Protein AF-A0A1Q3SFD3-F1 (afdb_monomer_lite)

Sequence (288 aa):
MPPQKKVTPARDQILRLLEEYKCLTTTQIWQQTMPYKRKSQAWEDLDALRSMKLVKGTLFEPEKGTTSEFCWRLTTRGALAMGKGVGSVTPKKEGRNQVLFHTVQMAFRHEVTKAGWLLAEPQTFGNHRTKPAATNQYHILVQALSSKEYLTIQSERRQGYKVDFRVSQYELGMHLVAVPAQANDYVAYTQGRELAVVFILCPPHAGTKFWQGRVEQYQELAGQIKVCGVFRTDALALARKQQLNAAGLVVTTVDRIGLLLRTTFENARKERLAALKKETPPGRINRY

Radius of gyration: 23.93 Å; chains: 1; bounding box: 61×52×83 Å

Foldseek 3Di:
DPDLLDCDPQLVLLLVVQLVLQKEWLVRSQVPRPPRPDSVVSVVSLVSCVVVVQKDWDWDDDPDDDDIITIMGGDLVNCVVVVHDSVSNDNDDDDPLSNVVVVLVVLLVVLLVVLVWDKDAFDDQDPPRDDDQADPQLVLLLQLQLLVLVVVLVLCVVVVHDCVVVVVCSVVSHDPFDQQSNDGAMWIAHPSSNAIEGEDEQGPPDDPVNVVVVLVNCLSVLVPHAYEYEYQDPVVQVVCQVVQVVSNHHYDYSVCSNVVSNVSVVVVVVVVVVSVVVVDDPDPPPDD

Secondary structure (DSSP, 8-state):
--------HHHHHHHHHHHHHSEEEHHHHHHHSTT-SSHHHHHHHHHHHHHTTSEEEEEE--SSSS--EEEEEE-HHHHHHTT--GGG-------HHHHHHHHHHHHHHHHHHHTT-EEE-PPP--TTSPPPSS-HHHHHHHHHHHHHHHHHHHHHHHTT---HHHHHHHHTT--SSPPPTT--SEEEE-TTSS-EEEEEE--TT--HHHHHHHHHHHHHHHTTSEEEEEESSHHHHHHHHHHHHHTTPEEEEGGGHHHHHHHHHHHHHHHHHHHHHTT-PPP-----

Structure (mmCIF, N/CA/C/O backbone):
data_AF-A0A1Q3SFD3-F1
#
_entry.id   AF-A0A1Q3SFD3-F1
#
loop_
_atom_site.group_PDB
_atom_site.id
_atom_site.type_symbol
_atom_site.label_atom_id
_atom_site.label_alt_id
_atom_site.label_comp_id
_atom_site.label_asym_id
_atom_site.label_entity_id
_atom_site.label_seq_id
_atom_site.pdbx_PDB_ins_code
_atom_site.Cartn_x
_atom_site.Cartn_y
_atom_site.Cartn_z
_atom_site.occupancy
_atom_site.B_iso_or_equiv
_atom_site.auth_seq_id
_atom_site.auth_comp_id
_atom_site.auth_asym_id
_atom_site.auth_atom_id
_atom_site.pdbx_PDB_model_num
ATOM 1 N N . MET A 1 1 ? 11.892 -16.526 -43.640 1.00 30.94 1 MET A N 1
ATOM 2 C CA . MET A 1 1 ? 11.300 -15.355 -42.949 1.00 30.94 1 MET A CA 1
ATOM 3 C C . MET A 1 1 ? 11.415 -15.584 -41.449 1.00 30.94 1 MET A C 1
ATOM 5 O O . MET A 1 1 ? 11.028 -16.665 -41.018 1.00 30.94 1 MET A O 1
ATOM 9 N N . PRO A 1 2 ? 11.976 -14.657 -40.654 1.00 32.69 2 PRO A N 1
ATOM 10 C CA . PRO A 1 2 ? 12.018 -14.836 -39.207 1.00 32.69 2 PRO A CA 1
ATOM 11 C C . PRO A 1 2 ? 10.583 -14.855 -38.648 1.00 32.69 2 PRO A C 1
ATOM 13 O O . PRO A 1 2 ? 9.735 -14.103 -39.140 1.00 32.69 2 PRO A O 1
ATOM 16 N N . PRO A 1 3 ? 10.282 -15.707 -37.653 1.00 40.25 3 PRO A N 1
ATOM 17 C CA . PRO A 1 3 ? 8.939 -15.827 -37.104 1.00 40.25 3 PRO A CA 1
ATOM 18 C C . PRO A 1 3 ? 8.491 -14.479 -36.531 1.00 40.25 3 PRO A C 1
ATOM 20 O O . PRO A 1 3 ? 9.201 -13.860 -35.735 1.00 40.25 3 PRO A O 1
ATOM 23 N N . GLN A 1 4 ? 7.311 -14.011 -36.945 1.00 49.19 4 GLN A N 1
ATOM 24 C CA . GLN A 1 4 ? 6.694 -12.812 -36.382 1.00 49.19 4 GLN A CA 1
ATOM 25 C C . GLN A 1 4 ? 6.559 -12.996 -34.864 1.00 49.19 4 GLN A C 1
ATOM 27 O O . GLN A 1 4 ? 5.822 -13.864 -34.391 1.00 49.19 4 GLN A O 1
ATOM 32 N N . LYS A 1 5 ? 7.298 -12.197 -34.087 1.00 61.78 5 LYS A N 1
ATOM 33 C CA . LYS A 1 5 ? 7.242 -12.216 -32.621 1.00 61.78 5 LYS A CA 1
ATOM 34 C C . LYS A 1 5 ? 5.825 -11.798 -32.197 1.00 61.78 5 LYS A C 1
ATOM 36 O O . LYS A 1 5 ? 5.462 -10.639 -32.338 1.00 61.78 5 LYS A O 1
ATOM 41 N N . LYS A 1 6 ? 5.005 -12.741 -31.722 1.00 76.94 6 LYS A N 1
ATOM 42 C CA . LYS A 1 6 ? 3.672 -12.461 -31.150 1.00 76.94 6 LYS A CA 1
ATOM 43 C C . LYS A 1 6 ? 3.796 -11.983 -29.696 1.00 76.94 6 LYS A C 1
ATOM 45 O O . LYS A 1 6 ? 4.780 -12.296 -29.019 1.00 76.94 6 LYS A O 1
ATOM 50 N N . VAL A 1 7 ? 2.805 -11.240 -29.201 1.00 79.94 7 VAL A N 1
ATOM 51 C CA . VAL A 1 7 ? 2.706 -10.892 -27.773 1.00 79.94 7 VAL A CA 1
ATOM 52 C C . VAL A 1 7 ? 2.266 -12.143 -27.011 1.00 79.94 7 VAL A C 1
ATOM 54 O O . VAL A 1 7 ? 1.171 -12.652 -27.222 1.00 79.94 7 VAL A O 1
ATOM 57 N N . THR A 1 8 ? 3.157 -12.682 -26.182 1.00 87.31 8 THR A N 1
ATOM 58 C CA . THR A 1 8 ? 2.884 -13.818 -25.289 1.00 87.31 8 THR A CA 1
ATOM 59 C C . THR A 1 8 ? 2.267 -13.317 -23.976 1.00 87.31 8 THR A C 1
ATOM 61 O O . THR A 1 8 ? 2.393 -12.128 -23.678 1.00 87.31 8 THR A O 1
ATOM 64 N N . PRO A 1 9 ? 1.669 -14.188 -23.139 1.00 87.88 9 PRO A N 1
ATOM 65 C CA . PRO A 1 9 ? 1.169 -13.785 -21.821 1.00 87.88 9 PRO A CA 1
ATOM 66 C C . PRO A 1 9 ? 2.232 -13.115 -20.936 1.00 87.88 9 PRO A C 1
ATOM 68 O O . PRO A 1 9 ? 1.949 -12.117 -20.284 1.00 87.88 9 PRO A O 1
ATOM 71 N N . ALA A 1 10 ? 3.479 -13.602 -20.972 1.00 87.94 10 ALA A N 1
ATOM 72 C CA . ALA A 1 10 ? 4.587 -12.992 -20.235 1.00 87.94 10 ALA A CA 1
ATOM 73 C C . ALA A 1 10 ? 4.924 -11.583 -20.760 1.00 87.94 10 ALA A C 1
ATOM 75 O O . ALA A 1 10 ? 5.103 -10.648 -19.984 1.00 87.94 10 ALA A O 1
ATOM 76 N N . ARG A 1 11 ? 4.924 -11.390 -22.087 1.00 91.12 11 ARG A N 1
ATOM 77 C CA . ARG A 1 11 ? 5.113 -10.067 -22.705 1.00 91.12 11 ARG A CA 1
ATOM 78 C C . ARG A 1 11 ? 3.972 -9.114 -22.372 1.00 91.12 11 ARG A C 1
ATOM 80 O O . ARG A 1 11 ? 4.237 -7.951 -22.096 1.00 91.12 11 ARG A O 1
ATOM 87 N N . ASP A 1 12 ? 2.732 -9.597 -22.368 1.00 90.50 12 ASP A N 1
ATOM 88 C CA . ASP A 1 12 ? 1.573 -8.808 -21.941 1.00 90.50 12 ASP A CA 1
ATOM 89 C C . ASP A 1 12 ? 1.701 -8.384 -20.470 1.00 90.50 12 ASP A C 1
ATOM 91 O O . ASP A 1 12 ? 1.499 -7.215 -20.144 1.00 90.50 12 ASP A O 1
ATOM 95 N N . GLN A 1 13 ? 2.147 -9.286 -19.589 1.00 91.50 13 GLN A N 1
ATOM 96 C CA . GLN A 1 13 ? 2.421 -8.960 -18.189 1.00 91.50 13 GLN A CA 1
ATOM 97 C C . GLN A 1 13 ? 3.491 -7.866 -18.048 1.00 91.50 13 GLN A C 1
ATOM 99 O O . GLN A 1 13 ? 3.291 -6.923 -17.283 1.00 91.50 13 GLN A O 1
ATOM 104 N N . ILE A 1 14 ? 4.586 -7.934 -18.815 1.00 92.88 14 ILE A N 1
ATOM 105 C CA . ILE A 1 14 ? 5.604 -6.870 -18.841 1.00 92.88 14 ILE A CA 1
ATOM 106 C C . ILE A 1 14 ? 4.986 -5.533 -19.263 1.00 92.88 14 ILE A C 1
ATOM 108 O O . ILE A 1 14 ? 5.247 -4.506 -18.635 1.00 92.88 14 ILE A O 1
ATOM 112 N N . LEU A 1 15 ? 4.166 -5.527 -20.318 1.00 91.69 15 LEU A N 1
ATOM 113 C CA . LEU A 1 15 ? 3.516 -4.309 -20.800 1.00 91.69 15 LEU A CA 1
ATOM 114 C C . LEU A 1 15 ? 2.577 -3.713 -19.736 1.00 91.69 15 LEU A C 1
ATOM 116 O O . LEU A 1 15 ? 2.614 -2.503 -19.522 1.00 91.69 15 LEU A O 1
ATOM 120 N N . ARG A 1 16 ? 1.816 -4.543 -19.009 1.00 90.12 16 ARG A N 1
ATOM 121 C CA . ARG A 1 16 ? 0.981 -4.112 -17.869 1.00 90.12 16 ARG A CA 1
ATOM 122 C C . ARG A 1 16 ? 1.804 -3.526 -16.725 1.00 90.12 16 ARG A C 1
ATOM 124 O O . ARG A 1 16 ? 1.475 -2.446 -16.247 1.00 90.12 16 ARG A O 1
ATOM 131 N N . LEU A 1 17 ? 2.904 -4.176 -16.341 1.00 91.19 17 LEU A N 1
ATOM 132 C CA . LEU A 1 17 ? 3.809 -3.656 -15.309 1.00 91.19 17 LEU A CA 1
ATOM 133 C C . LEU A 1 17 ? 4.378 -2.283 -15.697 1.00 91.19 17 LEU A C 1
ATOM 135 O O . LEU A 1 17 ? 4.447 -1.378 -14.870 1.00 91.19 17 LEU A O 1
ATOM 139 N N . LEU A 1 18 ? 4.761 -2.103 -16.962 1.00 90.44 18 LEU A N 1
ATOM 140 C CA . LEU A 1 18 ? 5.265 -0.823 -17.461 1.00 90.44 18 LEU A CA 1
ATOM 141 C C . LEU A 1 18 ? 4.168 0.235 -17.637 1.00 90.44 18 LEU A C 1
ATOM 143 O O . LEU A 1 18 ? 4.462 1.427 -17.571 1.00 90.44 18 LEU A O 1
ATOM 147 N N . GLU A 1 19 ? 2.915 -0.160 -17.859 1.00 86.81 19 GLU A N 1
ATOM 148 C CA . GLU A 1 19 ? 1.778 0.767 -17.861 1.00 86.81 19 GLU A CA 1
ATOM 149 C C . GLU A 1 19 ? 1.512 1.318 -16.466 1.00 86.81 19 GLU A C 1
ATOM 151 O O . GLU A 1 19 ? 1.298 2.524 -16.311 1.00 86.81 19 GLU A O 1
ATOM 156 N N . GLU A 1 20 ? 1.589 0.445 -15.472 1.00 86.50 20 GLU A N 1
ATOM 157 C CA . GLU A 1 20 ? 1.350 0.764 -14.078 1.00 86.50 20 GLU A CA 1
ATOM 158 C C . GLU A 1 20 ? 2.474 1.621 -13.487 1.00 86.50 20 GLU A C 1
ATOM 160 O O . GLU A 1 20 ? 2.229 2.714 -12.975 1.00 86.50 20 GLU A O 1
ATOM 165 N N . TYR A 1 21 ? 3.717 1.154 -13.613 1.00 87.12 21 TYR A N 1
ATOM 166 C CA . TYR A 1 21 ? 4.876 1.762 -12.964 1.00 87.12 21 TYR A CA 1
ATOM 167 C C . TYR A 1 21 ? 5.650 2.739 -13.847 1.00 87.12 21 TYR A C 1
ATOM 169 O O . TYR A 1 21 ? 6.581 3.362 -13.365 1.00 87.12 21 TYR A O 1
ATOM 177 N N . LYS A 1 22 ? 5.274 2.902 -15.122 1.00 85.75 22 LYS A N 1
ATOM 178 C CA . LYS A 1 22 ? 5.868 3.831 -16.109 1.00 85.75 22 LYS A CA 1
ATOM 179 C C . LYS A 1 22 ? 7.330 3.546 -16.492 1.00 85.75 22 LYS A C 1
ATOM 181 O O . LYS A 1 22 ? 7.625 3.509 -17.693 1.00 85.75 22 LYS A O 1
ATOM 186 N N . CYS A 1 23 ? 8.235 3.333 -15.534 1.00 87.81 23 CYS A N 1
ATOM 187 C CA . CYS A 1 23 ? 9.606 2.869 -15.752 1.00 87.81 23 CYS A CA 1
ATOM 188 C C . CYS A 1 23 ? 9.986 1.771 -14.757 1.00 87.81 23 CYS A C 1
ATOM 190 O O . CYS A 1 23 ? 9.883 1.951 -13.548 1.00 87.81 23 CYS A O 1
ATOM 192 N N . LEU A 1 24 ? 10.502 0.650 -15.262 1.00 90.56 24 LEU A N 1
ATOM 193 C CA . LEU A 1 24 ? 11.027 -0.428 -14.422 1.00 90.56 24 LEU A CA 1
ATOM 194 C C . LEU A 1 24 ? 12.355 -0.948 -14.949 1.00 90.56 24 LEU A C 1
ATOM 196 O O . LEU A 1 24 ? 12.577 -1.017 -16.160 1.00 90.56 24 LEU A O 1
ATOM 200 N N . THR A 1 25 ? 13.234 -1.357 -14.043 1.00 91.00 25 THR A N 1
ATOM 201 C CA . THR A 1 25 ? 14.479 -2.022 -14.415 1.00 91.00 25 THR A CA 1
ATOM 202 C C . THR A 1 25 ? 14.246 -3.480 -14.807 1.00 91.00 25 THR A C 1
ATOM 204 O O . THR A 1 25 ? 13.247 -4.094 -14.422 1.00 91.00 25 THR A O 1
ATOM 207 N N . THR A 1 26 ? 15.180 -4.074 -15.557 1.00 91.44 26 THR A N 1
ATOM 208 C CA . THR A 1 26 ? 15.109 -5.505 -15.910 1.00 91.44 26 THR A CA 1
ATOM 209 C C . THR A 1 26 ? 14.943 -6.397 -14.670 1.00 91.44 26 THR A C 1
ATOM 211 O O . THR A 1 26 ? 14.185 -7.362 -14.709 1.00 91.44 26 THR A O 1
ATOM 214 N N . THR A 1 27 ? 15.621 -6.079 -13.562 1.00 89.62 27 THR A N 1
ATOM 215 C CA . THR A 1 27 ? 15.529 -6.816 -12.291 1.00 89.62 27 THR A CA 1
ATOM 216 C C . THR A 1 27 ? 14.135 -6.720 -11.689 1.00 89.62 27 THR A C 1
ATOM 218 O O . THR A 1 27 ? 13.583 -7.749 -11.309 1.00 89.62 27 THR A O 1
ATOM 221 N N . GLN A 1 28 ? 13.549 -5.521 -11.640 1.00 91.00 28 GLN A N 1
ATOM 222 C CA . GLN A 1 28 ? 12.191 -5.332 -11.121 1.00 91.00 28 GLN A CA 1
ATOM 223 C C . GLN A 1 28 ? 11.175 -6.131 -11.946 1.00 91.00 28 GLN A C 1
ATOM 225 O O . GLN A 1 28 ? 10.348 -6.846 -11.390 1.00 91.00 28 GLN A O 1
ATOM 230 N N . ILE A 1 29 ? 11.285 -6.081 -13.276 1.00 92.31 29 ILE A N 1
ATOM 231 C CA . ILE A 1 29 ? 10.406 -6.835 -14.179 1.00 92.31 29 ILE A CA 1
ATOM 232 C C . ILE A 1 29 ? 10.561 -8.341 -13.963 1.00 92.31 29 ILE A C 1
ATOM 234 O O . ILE A 1 29 ? 9.564 -9.050 -13.834 1.00 92.31 29 ILE A O 1
ATOM 238 N N . TRP A 1 30 ? 11.799 -8.830 -13.882 1.00 91.38 30 TRP A N 1
ATOM 239 C CA . TRP A 1 30 ? 12.078 -10.241 -13.629 1.00 91.38 30 TRP A CA 1
ATOM 240 C C . TRP A 1 30 ? 11.469 -10.724 -12.306 1.00 91.38 30 TRP A C 1
ATOM 242 O O . TRP A 1 30 ? 10.836 -11.774 -12.286 1.00 91.38 30 TRP A O 1
ATOM 252 N N . GLN A 1 31 ? 11.599 -9.947 -11.228 1.00 88.19 31 GLN A N 1
ATOM 253 C CA . GLN A 1 31 ? 11.066 -10.303 -9.908 1.00 88.19 31 GLN A CA 1
ATOM 254 C C . GLN A 1 31 ? 9.531 -10.343 -9.851 1.00 88.19 31 GLN A C 1
ATOM 256 O O . GLN A 1 31 ? 8.982 -11.024 -8.990 1.00 88.19 31 GLN A O 1
ATOM 261 N N . GLN A 1 32 ? 8.842 -9.616 -10.735 1.00 86.88 32 GLN A N 1
ATOM 262 C CA . GLN A 1 32 ? 7.375 -9.542 -10.754 1.00 86.88 32 GLN A CA 1
ATOM 263 C C . GLN A 1 32 ? 6.718 -10.440 -11.808 1.00 86.88 32 GLN A C 1
ATOM 265 O O . GLN A 1 32 ? 5.528 -10.738 -11.709 1.00 86.88 32 GLN A O 1
ATOM 270 N N . THR A 1 33 ? 7.464 -10.866 -12.827 1.00 82.88 33 THR A N 1
ATOM 271 C CA . THR A 1 33 ? 6.911 -11.649 -13.937 1.00 82.88 33 THR A CA 1
ATOM 272 C C . THR A 1 33 ? 7.086 -13.138 -13.659 1.00 82.88 33 THR A C 1
ATOM 274 O O . THR A 1 33 ? 8.176 -13.699 -13.776 1.00 82.88 33 THR A O 1
ATOM 277 N N . MET A 1 34 ? 5.992 -13.801 -13.295 1.00 73.25 34 MET A N 1
ATOM 278 C CA . MET A 1 34 ? 5.958 -15.254 -13.138 1.00 73.25 34 MET A CA 1
ATOM 279 C C . MET A 1 34 ? 5.712 -15.911 -14.509 1.00 73.25 34 MET A C 1
ATOM 281 O O . MET A 1 34 ? 4.900 -15.398 -15.274 1.00 73.25 34 MET A O 1
ATOM 285 N N . PRO A 1 35 ? 6.350 -17.048 -14.849 1.00 67.69 35 PRO A N 1
ATOM 286 C CA . PRO A 1 35 ? 7.253 -17.860 -14.039 1.00 67.69 35 PRO A CA 1
ATOM 287 C C . PRO A 1 35 ? 8.723 -17.724 -14.487 1.00 67.69 35 PRO A C 1
ATOM 289 O O . PRO A 1 35 ? 9.379 -18.737 -14.755 1.00 67.69 35 PRO A O 1
ATOM 292 N N . TYR A 1 36 ? 9.267 -16.510 -14.627 1.00 85.31 36 TYR A N 1
ATOM 293 C CA . TYR A 1 36 ? 10.669 -16.389 -15.035 1.00 85.31 36 TYR A CA 1
ATOM 294 C C . TYR A 1 36 ? 11.610 -16.974 -13.979 1.00 85.31 36 TYR A C 1
ATOM 296 O O . TYR A 1 36 ? 11.774 -16.444 -12.882 1.00 85.31 36 TYR A O 1
ATOM 304 N N . LYS A 1 37 ? 12.308 -18.050 -14.349 1.00 84.06 37 LYS A N 1
ATOM 305 C CA . LYS A 1 37 ? 13.325 -18.686 -13.503 1.00 84.06 37 LYS A CA 1
ATOM 306 C C . LYS A 1 37 ? 14.648 -17.926 -13.541 1.00 84.06 37 LYS A C 1
ATOM 308 O O . LYS A 1 37 ? 15.431 -18.013 -12.602 1.00 84.06 37 LYS A O 1
ATOM 313 N N . ARG A 1 38 ? 14.925 -17.212 -14.637 1.00 89.25 38 ARG A N 1
ATOM 314 C CA . ARG A 1 38 ? 16.194 -16.503 -14.862 1.00 89.25 38 ARG A CA 1
ATOM 315 C C . ARG A 1 38 ? 15.945 -15.102 -15.407 1.00 89.25 38 ARG A C 1
ATOM 317 O O . ARG A 1 38 ? 15.100 -14.916 -16.278 1.00 89.25 38 ARG A O 1
ATOM 324 N N . LYS A 1 39 ? 16.773 -14.144 -14.983 1.00 89.06 39 LYS A N 1
ATOM 325 C CA . LYS A 1 39 ? 16.751 -12.758 -15.482 1.00 89.06 39 LYS A CA 1
ATOM 326 C C . LYS A 1 39 ? 16.943 -12.659 -17.004 1.00 89.06 39 LYS A C 1
ATOM 328 O O . LYS A 1 39 ? 16.405 -11.744 -17.621 1.00 89.06 39 LYS A O 1
ATOM 333 N N . SER A 1 40 ? 17.662 -13.605 -17.617 1.00 90.12 40 SER A N 1
ATOM 334 C CA . SER A 1 40 ? 17.848 -13.658 -19.075 1.00 90.12 40 SER A CA 1
ATOM 335 C C . SER A 1 40 ? 16.526 -13.800 -19.835 1.00 90.12 40 SER A C 1
ATOM 337 O O . SER A 1 40 ? 16.363 -13.160 -20.863 1.00 90.12 40 SER A O 1
ATOM 339 N N . GLN A 1 41 ? 15.549 -14.539 -19.294 1.00 92.31 41 GLN A N 1
ATOM 340 C CA . GLN A 1 41 ? 14.233 -14.713 -19.924 1.00 92.31 41 GLN A CA 1
ATOM 341 C C . GLN A 1 41 ? 13.468 -13.386 -19.990 1.00 92.31 41 GLN A C 1
ATOM 343 O O . GLN A 1 41 ? 12.910 -13.034 -21.025 1.00 92.31 41 GLN A O 1
ATOM 348 N N . ALA A 1 42 ? 13.513 -12.603 -18.905 1.00 92.06 42 ALA A N 1
ATOM 349 C CA . ALA A 1 42 ? 12.948 -11.257 -18.896 1.00 92.06 42 ALA A CA 1
ATOM 350 C C . ALA A 1 42 ? 13.640 -10.358 -19.930 1.00 92.06 42 ALA A C 1
ATOM 352 O O . ALA A 1 42 ? 12.978 -9.596 -20.630 1.00 92.06 42 ALA A O 1
ATOM 353 N N . TRP A 1 43 ? 14.968 -10.458 -20.056 1.00 92.00 43 TRP A N 1
ATOM 354 C CA . TRP A 1 43 ? 15.724 -9.698 -21.052 1.00 92.00 43 TRP A CA 1
ATOM 355 C C . TRP A 1 43 ? 15.353 -10.085 -22.491 1.00 92.00 43 TRP A C 1
ATOM 357 O O . TRP A 1 43 ? 15.148 -9.196 -23.311 1.00 92.00 43 TRP A O 1
ATOM 367 N N . GLU A 1 44 ? 15.210 -11.377 -22.791 1.00 92.81 44 GLU A N 1
ATOM 368 C CA . GLU A 1 44 ? 14.794 -11.881 -24.108 1.00 92.81 44 GLU A CA 1
ATOM 369 C C . GLU A 1 44 ? 13.405 -11.361 -24.504 1.00 92.81 44 GLU A C 1
ATOM 371 O O . GLU A 1 44 ? 13.203 -10.898 -25.632 1.00 92.81 44 GLU A O 1
ATOM 376 N N . ASP A 1 45 ? 12.449 -11.372 -23.572 1.00 93.88 45 ASP A N 1
ATOM 377 C CA . ASP A 1 45 ? 11.111 -10.839 -23.825 1.00 93.88 45 ASP A CA 1
ATOM 378 C C . ASP A 1 45 ? 11.097 -9.309 -23.936 1.00 93.88 45 ASP A C 1
ATOM 380 O O . ASP A 1 45 ? 10.379 -8.764 -24.779 1.00 93.88 45 ASP A O 1
ATOM 384 N N . LEU A 1 46 ? 11.935 -8.601 -23.176 1.00 93.94 46 LEU A N 1
ATOM 385 C CA . LEU A 1 46 ? 12.121 -7.154 -23.319 1.00 93.94 46 LEU A CA 1
ATOM 386 C C . LEU A 1 46 ? 12.774 -6.781 -24.652 1.00 93.94 46 LEU A C 1
ATOM 388 O O . LEU A 1 46 ? 12.353 -5.813 -25.289 1.00 93.94 46 LEU A O 1
ATOM 392 N N . ASP A 1 47 ? 13.750 -7.558 -25.118 1.00 93.94 47 ASP A N 1
ATOM 393 C CA . ASP A 1 47 ? 14.354 -7.375 -26.435 1.00 93.94 47 ASP A CA 1
ATOM 394 C C . ASP A 1 47 ? 13.350 -7.668 -27.561 1.00 93.94 47 ASP A C 1
ATOM 396 O O . ASP A 1 47 ? 13.235 -6.905 -28.526 1.00 93.94 47 ASP A O 1
ATOM 400 N N . ALA A 1 48 ? 12.528 -8.710 -27.408 1.00 93.44 48 ALA A N 1
ATOM 401 C CA . ALA A 1 48 ? 11.413 -8.977 -28.307 1.00 93.44 48 ALA A CA 1
ATOM 402 C C . ALA A 1 48 ? 10.431 -7.795 -28.363 1.00 93.44 48 ALA A C 1
ATOM 404 O O . ALA A 1 48 ? 10.148 -7.290 -29.454 1.00 93.44 48 ALA A O 1
ATOM 405 N N . LEU A 1 49 ? 9.967 -7.299 -27.214 1.00 94.06 49 LEU A N 1
ATOM 406 C CA . LEU A 1 49 ? 9.089 -6.126 -27.116 1.00 94.06 49 LEU A CA 1
ATOM 407 C C . LEU A 1 49 ? 9.726 -4.861 -27.713 1.00 94.06 49 LEU A C 1
ATOM 409 O O . LEU A 1 49 ? 9.042 -4.073 -28.374 1.00 94.06 49 LEU A O 1
ATOM 413 N N . ARG A 1 50 ? 11.037 -4.678 -27.530 1.00 94.75 50 ARG A N 1
ATOM 414 C CA . ARG A 1 50 ? 11.811 -3.578 -28.119 1.00 94.75 50 ARG A CA 1
ATOM 415 C C . ARG A 1 50 ? 11.861 -3.685 -29.639 1.00 94.75 50 ARG A C 1
ATOM 417 O O . ARG A 1 50 ? 11.610 -2.693 -30.319 1.00 94.75 50 ARG A O 1
ATOM 424 N N . SER A 1 51 ? 12.111 -4.879 -30.179 1.00 94.12 51 SER A N 1
ATOM 425 C CA . SER A 1 51 ? 12.114 -5.120 -31.630 1.00 94.12 51 SER A CA 1
ATOM 426 C C . SER A 1 51 ? 10.739 -4.877 -32.270 1.00 94.12 51 SER A C 1
ATOM 428 O O . SER A 1 51 ? 10.655 -4.383 -33.391 1.00 94.12 51 SER A O 1
ATOM 430 N N . MET A 1 52 ? 9.655 -5.106 -31.519 1.00 92.50 52 MET A N 1
ATOM 431 C CA . MET A 1 52 ? 8.283 -4.755 -31.914 1.00 92.50 52 MET A CA 1
ATOM 432 C C . MET A 1 52 ? 7.952 -3.261 -31.742 1.00 92.50 52 MET A C 1
ATOM 434 O O . MET A 1 52 ? 6.835 -2.835 -32.041 1.00 92.50 52 MET A O 1
ATOM 438 N N . LYS A 1 53 ? 8.910 -2.452 -31.270 1.00 92.94 53 LYS A N 1
ATOM 439 C CA . LYS A 1 53 ? 8.748 -1.028 -30.946 1.00 92.94 53 LYS A CA 1
ATOM 440 C C . LYS A 1 53 ? 7.644 -0.771 -29.915 1.00 92.94 53 LYS A C 1
ATOM 442 O O . LYS A 1 53 ? 7.008 0.275 -29.971 1.00 92.94 53 LYS A O 1
ATOM 447 N N . LEU A 1 54 ? 7.394 -1.711 -29.000 1.00 92.25 54 LEU A N 1
ATOM 448 C CA . LEU A 1 54 ? 6.395 -1.553 -27.934 1.00 92.25 54 LEU A CA 1
ATOM 449 C C . LEU A 1 54 ? 7.015 -0.943 -26.674 1.00 92.25 54 LEU A C 1
ATOM 451 O O . LEU A 1 54 ? 6.371 -0.130 -26.011 1.00 92.25 54 LEU A O 1
ATOM 455 N N . VAL A 1 55 ? 8.289 -1.238 -26.404 1.00 93.25 55 VAL A N 1
ATOM 456 C CA . VAL A 1 55 ? 9.046 -0.682 -25.272 1.00 93.25 55 VAL A CA 1
ATOM 457 C C . VAL A 1 55 ? 10.345 -0.018 -25.724 1.00 93.25 55 VAL A C 1
ATOM 459 O O . VAL A 1 55 ? 10.887 -0.328 -26.787 1.00 93.25 55 VAL A O 1
ATOM 462 N N . LYS A 1 56 ? 10.870 0.881 -24.892 1.00 91.94 56 LYS A N 1
ATOM 463 C CA . LYS A 1 56 ? 12.194 1.496 -25.04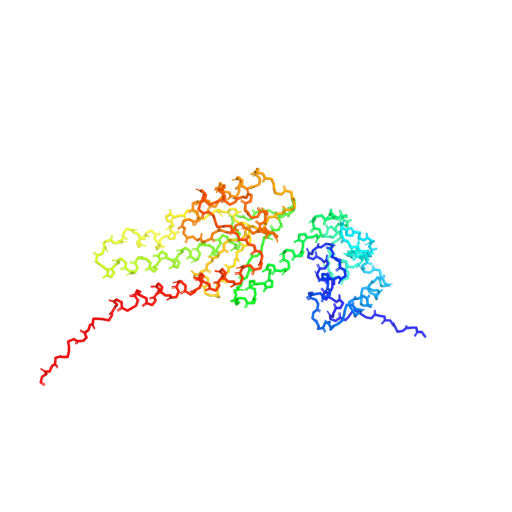6 1.00 91.94 56 LYS A CA 1
ATOM 464 C C . LYS A 1 56 ? 12.998 1.305 -23.763 1.00 91.94 56 LYS A C 1
ATOM 466 O O . LYS A 1 56 ? 12.517 1.644 -22.686 1.00 91.94 56 LYS A O 1
ATOM 471 N N . GLY A 1 57 ? 14.219 0.792 -23.892 1.00 89.25 57 GLY A N 1
ATOM 472 C CA . GLY A 1 57 ? 15.188 0.704 -22.800 1.00 89.25 57 GLY A CA 1
ATOM 473 C C . GLY A 1 57 ? 16.140 1.899 -22.815 1.00 89.25 57 GLY A C 1
ATOM 474 O O . GLY A 1 57 ? 16.588 2.324 -23.879 1.00 89.25 57 GLY A O 1
ATOM 475 N N . THR A 1 58 ? 16.462 2.434 -21.643 1.00 87.38 58 THR A N 1
ATOM 476 C CA . THR A 1 58 ? 17.544 3.411 -21.450 1.00 87.38 58 THR A CA 1
ATOM 477 C C . THR A 1 58 ? 18.459 2.958 -20.329 1.00 87.38 58 THR A C 1
ATOM 479 O O . THR A 1 58 ? 17.966 2.399 -19.352 1.00 87.38 58 THR A O 1
ATOM 482 N N . LEU A 1 59 ? 19.762 3.210 -20.465 1.00 84.19 59 LEU A N 1
ATOM 483 C CA . LEU A 1 59 ? 20.732 2.864 -19.433 1.00 84.19 59 LEU A CA 1
ATOM 484 C C . LEU A 1 59 ? 20.371 3.555 -18.106 1.00 84.19 59 LEU A C 1
ATOM 486 O O . LEU A 1 59 ? 19.982 4.726 -18.078 1.00 84.19 59 LEU A O 1
ATOM 490 N N . PHE A 1 60 ? 20.467 2.791 -17.030 1.00 80.44 60 PHE A N 1
ATOM 491 C CA . PHE A 1 60 ? 20.197 3.156 -15.652 1.00 80.44 60 PHE A CA 1
ATOM 492 C C . PHE A 1 60 ? 21.431 2.782 -14.831 1.00 80.44 60 PHE A C 1
ATOM 494 O O . PHE A 1 60 ? 21.725 1.605 -14.618 1.00 80.44 60 PHE A O 1
ATOM 501 N N . GLU A 1 61 ? 22.179 3.794 -14.407 1.00 70.06 61 GLU A N 1
ATOM 502 C CA . GLU A 1 61 ? 23.395 3.617 -13.617 1.00 70.06 61 GLU A CA 1
ATOM 503 C C . GLU A 1 61 ? 23.050 3.611 -12.115 1.00 70.06 61 GLU A C 1
ATOM 505 O O . GLU A 1 61 ? 22.462 4.581 -11.615 1.00 70.06 61 GLU A O 1
ATOM 510 N N . PRO A 1 62 ? 23.362 2.534 -11.364 1.00 59.75 62 PRO A N 1
ATOM 511 C CA . PRO A 1 62 ? 23.167 2.511 -9.914 1.00 59.75 62 PRO A CA 1
ATOM 512 C C . PRO A 1 62 ? 24.154 3.457 -9.190 1.00 59.75 62 PRO A C 1
ATOM 514 O O . PRO A 1 62 ? 25.141 3.896 -9.754 1.00 59.75 62 PRO A O 1
ATOM 517 N N . GLU A 1 63 ? 23.879 3.824 -7.925 1.00 50.72 63 GLU A N 1
ATOM 518 C CA . GLU A 1 63 ? 24.786 4.706 -7.112 1.00 50.72 63 GLU A CA 1
ATOM 519 C C . GLU A 1 63 ? 25.954 3.885 -6.570 1.00 50.72 63 GLU A C 1
ATOM 521 O O . GLU A 1 63 ? 26.990 4.432 -6.215 1.00 50.72 63 GLU A O 1
ATOM 526 N N . LYS A 1 64 ? 25.741 2.574 -6.429 1.00 48.25 64 LYS A N 1
ATOM 527 C CA . LYS A 1 64 ? 26.690 1.601 -5.906 1.00 48.25 64 LYS A CA 1
ATOM 528 C C . LYS A 1 64 ? 26.540 0.317 -6.718 1.00 48.25 64 LYS A C 1
ATOM 530 O O . LYS A 1 64 ? 25.420 -0.164 -6.883 1.00 48.25 64 LYS A O 1
ATOM 535 N N . GLY A 1 65 ? 27.659 -0.223 -7.197 1.00 51.66 65 GLY A N 1
ATOM 536 C CA . GLY A 1 65 ? 27.719 -1.430 -8.028 1.00 51.66 65 GLY A CA 1
ATOM 537 C C . GLY A 1 65 ? 28.201 -1.157 -9.456 1.00 51.66 65 GLY A C 1
ATOM 538 O O . GLY A 1 65 ? 28.092 -0.043 -9.956 1.00 51.66 65 GLY A O 1
ATOM 539 N N . THR A 1 66 ? 28.755 -2.187 -10.096 1.00 46.41 66 THR A N 1
ATOM 540 C CA . THR A 1 66 ? 29.438 -2.112 -11.402 1.00 46.41 66 THR A CA 1
ATOM 541 C C . THR A 1 66 ? 28.533 -2.375 -12.605 1.00 46.41 66 THR A C 1
ATOM 543 O O . THR A 1 66 ? 28.935 -2.124 -13.737 1.00 46.41 66 THR A O 1
ATOM 546 N N . THR A 1 67 ? 27.313 -2.876 -12.401 1.00 58.50 67 THR A N 1
ATOM 547 C CA . THR A 1 67 ? 26.425 -3.251 -13.508 1.00 58.50 67 THR A CA 1
ATOM 548 C C . THR A 1 67 ? 25.369 -2.185 -13.748 1.00 58.50 67 THR A C 1
ATOM 550 O O . THR A 1 67 ? 24.401 -2.072 -12.992 1.00 58.50 67 THR A O 1
ATOM 553 N N . SER A 1 68 ? 25.537 -1.430 -14.828 1.00 65.38 68 SER A N 1
ATOM 554 C CA . SER A 1 68 ? 24.470 -0.629 -15.413 1.00 65.38 68 SER A CA 1
ATOM 555 C C . SER A 1 68 ? 23.322 -1.542 -15.867 1.00 65.38 68 SER A C 1
ATOM 557 O O . SER A 1 68 ? 23.525 -2.621 -16.426 1.00 65.38 68 SER A O 1
ATOM 559 N N . GLU A 1 69 ? 22.090 -1.139 -15.571 1.00 80.44 69 GLU A N 1
ATOM 560 C CA . GLU A 1 69 ? 20.879 -1.870 -15.942 1.00 80.44 69 GLU A CA 1
ATOM 561 C C . GLU A 1 69 ? 20.086 -1.069 -16.982 1.00 80.44 69 GLU A C 1
ATOM 563 O O . GLU A 1 69 ? 20.327 0.115 -17.175 1.00 80.44 69 GLU A O 1
ATOM 568 N N . PHE A 1 70 ? 19.134 -1.679 -17.685 1.00 87.06 70 PHE A N 1
ATOM 569 C CA . PHE A 1 70 ? 18.179 -0.921 -18.495 1.00 87.06 70 PHE A CA 1
ATOM 570 C C . PHE A 1 70 ? 16.929 -0.608 -17.668 1.00 87.06 70 PHE A C 1
ATOM 572 O O . PHE A 1 70 ? 16.343 -1.522 -17.090 1.00 87.06 70 PHE A O 1
ATOM 579 N N . CYS A 1 71 ? 16.498 0.660 -17.652 1.00 89.00 71 CYS A N 1
ATOM 580 C CA . CYS A 1 71 ? 15.124 1.030 -17.295 1.00 89.00 71 CYS A CA 1
ATOM 581 C C . CYS A 1 71 ? 14.277 1.061 -18.566 1.00 89.00 71 CYS A C 1
ATOM 583 O O . CYS A 1 71 ? 14.617 1.738 -19.546 1.00 89.00 71 CYS A O 1
ATOM 585 N N . TRP A 1 72 ? 13.190 0.308 -18.541 1.00 92.12 72 TRP A N 1
ATOM 586 C CA . TRP A 1 72 ? 12.286 0.074 -19.654 1.00 92.12 72 TRP A CA 1
ATOM 587 C C . TRP A 1 72 ? 11.025 0.893 -19.484 1.00 92.12 72 TRP A C 1
ATOM 589 O O . TRP A 1 72 ? 10.566 1.100 -18.367 1.00 92.12 72 TRP A O 1
ATOM 599 N N . ARG A 1 73 ? 10.471 1.359 -20.600 1.00 91.12 73 ARG A N 1
ATOM 600 C CA . ARG A 1 73 ? 9.261 2.184 -20.638 1.00 91.12 73 ARG A CA 1
ATOM 601 C C . ARG A 1 73 ? 8.390 1.762 -21.802 1.00 91.12 73 ARG A C 1
ATOM 603 O O . ARG A 1 73 ? 8.923 1.382 -22.851 1.00 91.12 73 ARG A O 1
ATOM 610 N N . LEU A 1 74 ? 7.079 1.913 -21.659 1.00 90.12 74 LEU A N 1
ATOM 611 C CA . LEU A 1 74 ? 6.172 1.821 -22.797 1.00 90.12 74 LEU A CA 1
ATOM 612 C C . LEU A 1 74 ? 6.422 2.962 -23.786 1.00 90.12 74 LEU A C 1
ATOM 614 O O . LEU A 1 74 ? 6.686 4.107 -23.419 1.00 90.12 74 LEU A O 1
ATOM 618 N N . THR A 1 75 ? 6.315 2.633 -25.066 1.00 89.44 75 THR A N 1
ATOM 619 C CA . THR A 1 75 ? 6.201 3.619 -26.144 1.00 89.44 75 THR A CA 1
ATOM 620 C C . THR A 1 75 ? 4.727 3.931 -26.404 1.00 89.44 75 THR A C 1
ATOM 622 O O . THR A 1 75 ? 3.850 3.162 -26.010 1.00 89.44 75 THR A O 1
ATOM 625 N N . THR A 1 76 ? 4.439 4.993 -27.159 1.00 86.75 76 THR A N 1
ATOM 626 C CA . THR A 1 76 ? 3.074 5.283 -27.634 1.00 86.75 76 THR A CA 1
ATOM 627 C C . THR A 1 76 ? 2.458 4.096 -28.375 1.00 86.75 76 THR A C 1
ATOM 629 O O . THR A 1 76 ? 1.296 3.769 -28.164 1.00 86.75 76 THR A O 1
ATOM 632 N N . ARG A 1 77 ? 3.247 3.397 -29.201 1.00 88.25 77 ARG A N 1
ATOM 633 C CA . ARG A 1 77 ? 2.794 2.193 -29.910 1.00 88.25 77 ARG A CA 1
ATOM 634 C C . ARG A 1 77 ? 2.481 1.049 -28.944 1.00 88.25 77 ARG A C 1
ATOM 636 O O . ARG A 1 77 ? 1.483 0.365 -29.133 1.00 88.25 77 ARG A O 1
ATOM 643 N N . GLY A 1 78 ? 3.312 0.857 -27.918 1.00 88.38 78 GLY A N 1
ATOM 644 C CA . GLY A 1 78 ? 3.066 -0.104 -26.840 1.00 88.38 78 GLY A CA 1
ATOM 645 C C . GLY A 1 78 ? 1.759 0.171 -26.102 1.00 88.38 78 GLY A C 1
ATOM 646 O O . GLY A 1 78 ? 0.960 -0.738 -25.924 1.00 88.38 78 GLY A O 1
ATOM 647 N N . ALA A 1 79 ? 1.508 1.434 -25.756 1.00 85.38 79 ALA A N 1
ATOM 648 C CA . ALA A 1 79 ? 0.271 1.859 -25.109 1.00 85.38 79 ALA A CA 1
ATOM 649 C C . ALA A 1 79 ? -0.966 1.594 -25.985 1.00 85.38 79 ALA A C 1
ATOM 651 O O . ALA A 1 79 ? -1.937 0.993 -25.527 1.00 85.38 79 ALA A O 1
ATOM 652 N N . LEU A 1 80 ? -0.907 1.976 -27.264 1.00 84.44 80 LEU A N 1
ATOM 653 C CA . LEU A 1 80 ? -1.994 1.740 -28.218 1.00 84.44 80 LEU A CA 1
ATOM 654 C C . LEU A 1 80 ? -2.263 0.244 -28.422 1.00 84.44 80 LEU A C 1
ATOM 656 O O . LEU A 1 80 ? -3.420 -0.159 -28.491 1.00 84.44 80 LEU A O 1
ATOM 660 N N . ALA A 1 81 ? -1.218 -0.590 -28.450 1.00 85.56 81 ALA A N 1
ATOM 661 C CA . ALA A 1 81 ? -1.359 -2.044 -28.545 1.00 85.56 81 ALA A CA 1
ATOM 662 C C . ALA A 1 81 ? -2.080 -2.664 -27.332 1.00 85.56 81 ALA A C 1
ATOM 664 O O . ALA A 1 81 ? -2.646 -3.745 -27.454 1.00 85.56 81 ALA A O 1
ATOM 665 N N . MET A 1 82 ? -2.102 -1.974 -26.187 1.00 83.94 82 MET A N 1
ATOM 666 C CA . MET A 1 82 ? -2.863 -2.355 -24.991 1.00 83.94 82 MET A CA 1
ATOM 667 C C . MET A 1 82 ? -4.264 -1.715 -24.927 1.00 83.94 82 MET A C 1
ATOM 669 O O . MET A 1 82 ? -4.922 -1.783 -23.889 1.00 83.94 82 MET A O 1
ATOM 673 N N . GLY A 1 83 ? -4.710 -1.030 -25.988 1.00 78.94 83 GLY A N 1
ATOM 674 C CA . GLY A 1 83 ? -5.985 -0.304 -26.006 1.00 78.94 83 GLY A CA 1
ATOM 675 C C . GLY A 1 83 ? -5.988 0.978 -25.163 1.00 78.94 83 GLY A C 1
ATOM 676 O O . GLY A 1 83 ? -7.048 1.434 -24.736 1.00 78.94 83 GLY A O 1
ATOM 677 N N . LYS A 1 84 ? -4.815 1.562 -24.880 1.00 73.88 84 LYS A N 1
ATOM 678 C CA . LYS A 1 84 ? -4.678 2.780 -24.065 1.00 73.88 84 LYS A CA 1
ATOM 679 C C . LYS A 1 84 ? -4.492 4.016 -24.951 1.00 73.88 84 LYS A C 1
ATOM 681 O O . LYS A 1 84 ? -3.746 3.987 -25.925 1.00 73.88 84 LYS A O 1
ATOM 686 N N . GLY A 1 85 ? -5.149 5.124 -24.598 1.00 63.22 85 GLY A N 1
ATOM 687 C CA . GLY A 1 85 ? -5.049 6.390 -25.338 1.00 63.22 85 GLY A CA 1
ATOM 688 C C . GLY A 1 85 ? -3.670 7.055 -25.223 1.00 63.22 85 GLY A C 1
ATOM 689 O O . GLY A 1 85 ? -2.985 6.907 -24.209 1.00 63.22 85 GLY A O 1
ATOM 690 N N . VAL A 1 86 ? -3.281 7.841 -26.234 1.00 55.50 86 VAL A N 1
ATOM 691 C CA . VAL A 1 86 ? -1.943 8.464 -26.378 1.00 55.50 86 VAL A CA 1
ATOM 692 C C . VAL A 1 86 ? -1.517 9.303 -25.156 1.00 55.50 86 VAL A C 1
ATOM 694 O O . VAL A 1 86 ? -0.338 9.329 -24.814 1.00 55.50 86 VAL A O 1
ATOM 697 N N . GLY A 1 87 ? -2.462 9.929 -24.444 1.00 54.25 87 GLY A N 1
ATOM 698 C CA . GLY A 1 87 ? -2.185 10.740 -23.247 1.00 54.25 87 GLY A CA 1
ATOM 699 C C . GLY A 1 87 ? -1.910 9.957 -21.953 1.00 54.25 87 GLY A C 1
ATOM 700 O O . GLY A 1 87 ? -1.393 10.529 -20.998 1.00 54.25 87 GLY A O 1
ATOM 701 N N . SER A 1 88 ? -2.224 8.657 -21.901 1.00 54.22 88 SER A N 1
ATOM 702 C CA . SER A 1 88 ? -2.117 7.829 -20.679 1.00 54.22 88 SER A CA 1
ATOM 703 C C . SER A 1 88 ? -0.695 7.332 -20.367 1.00 54.22 88 SER A C 1
ATOM 705 O O . SER A 1 88 ? -0.393 6.912 -19.244 1.00 54.22 88 SER A O 1
ATOM 707 N N . VAL A 1 89 ? 0.193 7.407 -21.360 1.00 55.69 89 VAL A N 1
ATOM 708 C CA . VAL A 1 89 ? 1.578 6.935 -21.295 1.00 55.69 89 VAL A CA 1
ATOM 709 C C . VAL A 1 89 ? 2.471 8.051 -21.816 1.00 55.69 89 VAL A C 1
ATOM 711 O O . VAL A 1 89 ? 3.094 7.951 -22.869 1.00 55.69 89 VAL A O 1
ATOM 714 N N . THR A 1 90 ? 2.493 9.177 -21.105 1.00 53.78 90 THR A N 1
ATOM 715 C CA . THR A 1 90 ? 3.490 10.207 -21.393 1.00 53.78 90 THR A CA 1
ATOM 716 C C . THR A 1 90 ? 4.850 9.652 -20.963 1.00 53.78 90 THR A C 1
ATOM 718 O O . THR A 1 90 ? 5.017 9.315 -19.789 1.00 53.78 90 THR A O 1
ATOM 721 N N . PRO A 1 91 ? 5.837 9.534 -21.868 1.00 53.75 91 PRO A N 1
ATOM 722 C CA . PRO A 1 91 ? 7.137 8.945 -21.568 1.00 53.75 91 PRO A CA 1
ATOM 723 C C . PRO A 1 91 ? 8.011 9.943 -20.797 1.00 53.75 91 PRO A C 1
ATOM 725 O O . PRO A 1 91 ? 9.109 10.297 -21.233 1.00 53.75 91 PRO A O 1
ATOM 728 N N . LYS A 1 92 ? 7.542 10.437 -19.647 1.00 61.19 92 LYS A N 1
ATOM 729 C CA . LYS A 1 92 ? 8.376 11.261 -18.776 1.00 61.19 92 LYS A CA 1
ATOM 730 C C . LYS A 1 92 ? 9.464 10.353 -18.212 1.00 61.19 92 LYS A C 1
ATOM 732 O O . LYS A 1 92 ? 9.181 9.300 -17.652 1.00 61.19 92 LYS A O 1
ATOM 737 N N . LYS A 1 93 ? 10.729 10.723 -18.427 1.00 67.81 93 LYS A N 1
ATOM 738 C CA . LYS A 1 93 ? 11.853 10.038 -17.782 1.00 67.81 93 LYS A CA 1
ATOM 739 C C . LYS A 1 93 ? 11.682 10.239 -16.280 1.00 67.81 93 LYS A C 1
ATOM 741 O O . LYS A 1 93 ? 11.755 11.371 -15.807 1.00 67.81 93 LYS A O 1
ATOM 746 N N . GLU A 1 94 ? 11.412 9.163 -15.557 1.00 74.69 94 GLU A N 1
ATOM 747 C CA . GLU A 1 94 ? 11.320 9.232 -14.107 1.00 74.69 94 GLU A CA 1
ATOM 748 C C . GLU A 1 94 ? 12.701 9.442 -13.494 1.00 74.69 94 GLU A C 1
ATOM 750 O O . GLU A 1 94 ? 13.724 8.973 -14.004 1.00 74.69 94 GLU A O 1
ATOM 755 N N . GLY A 1 95 ? 12.721 10.198 -12.397 1.00 76.62 95 GLY A N 1
ATOM 756 C CA . GLY A 1 95 ? 13.923 10.376 -11.605 1.00 76.62 95 GLY A CA 1
ATOM 757 C C . GLY A 1 95 ? 14.355 9.048 -10.994 1.00 76.62 95 GLY A C 1
ATOM 758 O O . GLY A 1 95 ? 13.543 8.194 -10.651 1.00 76.62 95 GLY A O 1
ATOM 759 N N . ARG A 1 96 ? 15.657 8.893 -10.795 1.00 78.75 96 ARG A N 1
ATOM 760 C CA . ARG A 1 96 ? 16.268 7.704 -10.198 1.00 78.75 96 ARG A CA 1
ATOM 761 C C . ARG A 1 96 ? 15.591 7.236 -8.904 1.00 78.75 96 ARG A C 1
ATOM 763 O O . ARG A 1 96 ? 15.304 6.053 -8.750 1.00 78.75 96 ARG A O 1
ATOM 770 N N . ASN A 1 97 ? 15.314 8.160 -7.985 1.00 81.62 97 ASN A N 1
ATOM 771 C CA . ASN A 1 97 ? 14.694 7.807 -6.711 1.00 81.62 97 ASN A CA 1
ATOM 772 C C . ASN A 1 97 ? 13.257 7.296 -6.881 1.00 81.62 97 ASN A C 1
ATOM 774 O O . ASN A 1 97 ? 12.828 6.462 -6.092 1.00 81.62 97 ASN A O 1
ATOM 778 N N . GLN A 1 98 ? 12.543 7.748 -7.916 1.00 86.12 98 GLN A N 1
ATOM 779 C CA . GLN A 1 98 ? 11.209 7.248 -8.250 1.00 86.12 98 GLN A CA 1
ATOM 780 C C . GLN A 1 98 ? 11.279 5.792 -8.726 1.00 86.12 98 GLN A C 1
ATOM 782 O O . GLN A 1 98 ? 10.561 4.947 -8.202 1.00 86.12 98 GLN A O 1
ATOM 787 N N . VAL A 1 99 ? 12.239 5.470 -9.601 1.00 84.62 99 VAL A N 1
ATOM 788 C CA . VAL A 1 99 ? 12.478 4.084 -10.043 1.00 84.62 99 VAL A CA 1
ATOM 789 C C . VAL A 1 99 ? 12.808 3.171 -8.857 1.00 84.62 99 VAL A C 1
ATOM 791 O O . VAL A 1 99 ? 12.263 2.075 -8.743 1.00 84.62 99 VAL A O 1
ATOM 794 N N . LEU A 1 100 ? 13.652 3.626 -7.923 1.00 82.44 100 LEU A N 1
ATOM 795 C CA . LEU A 1 100 ? 13.955 2.870 -6.698 1.00 82.44 100 LEU A CA 1
ATOM 796 C C . LEU A 1 100 ? 12.747 2.751 -5.756 1.00 82.44 100 LEU A C 1
ATOM 798 O O . LEU A 1 100 ? 12.633 1.766 -5.025 1.00 82.44 100 LEU A O 1
ATOM 802 N N . PHE A 1 101 ? 11.850 3.735 -5.754 1.00 87.75 101 PHE A N 1
ATOM 803 C CA . PHE A 1 101 ? 10.619 3.690 -4.971 1.00 87.75 101 PHE A CA 1
ATOM 804 C C . PHE A 1 101 ? 9.639 2.634 -5.499 1.00 87.75 101 PHE A C 1
ATOM 806 O O . PHE A 1 101 ? 8.953 2.004 -4.697 1.00 87.75 101 PHE A O 1
ATOM 813 N N . HIS A 1 102 ? 9.642 2.322 -6.798 1.00 89.56 102 HIS A N 1
ATOM 814 C CA . HIS A 1 102 ? 8.849 1.204 -7.323 1.00 89.56 102 HIS A CA 1
ATOM 815 C C . HIS A 1 102 ? 9.233 -0.142 -6.699 1.00 89.56 102 HIS A C 1
ATOM 817 O O . HIS A 1 102 ? 8.348 -0.940 -6.403 1.00 89.56 102 HIS A O 1
ATOM 823 N N . THR A 1 103 ? 10.511 -0.363 -6.365 1.00 87.31 103 THR A N 1
ATOM 824 C CA . THR A 1 103 ? 10.930 -1.555 -5.601 1.00 87.31 103 THR A CA 1
ATOM 825 C C . THR A 1 103 ? 10.245 -1.618 -4.234 1.00 87.31 103 THR A C 1
ATOM 827 O O . THR A 1 103 ? 9.801 -2.684 -3.816 1.00 87.31 103 THR A O 1
ATOM 830 N N . VAL A 1 104 ? 10.122 -0.476 -3.548 1.00 89.62 104 VAL A N 1
ATOM 831 C CA . VAL A 1 104 ? 9.427 -0.367 -2.252 1.00 89.62 104 VAL A CA 1
ATOM 832 C C . VAL A 1 104 ? 7.945 -0.701 -2.422 1.00 89.62 104 VAL A C 1
ATOM 834 O O . VAL A 1 104 ? 7.410 -1.478 -1.638 1.00 89.62 104 VAL A O 1
ATOM 837 N N . GLN A 1 105 ? 7.291 -0.167 -3.458 1.00 92.75 105 GLN A N 1
ATOM 838 C CA . GLN A 1 105 ? 5.875 -0.434 -3.742 1.00 92.75 105 GLN A CA 1
ATOM 839 C C . GLN A 1 105 ? 5.616 -1.910 -4.074 1.00 92.75 105 GLN A C 1
ATOM 841 O O . GLN A 1 105 ? 4.678 -2.505 -3.549 1.00 92.75 105 GLN A O 1
ATOM 846 N N . MET A 1 106 ? 6.455 -2.514 -4.914 1.00 91.50 106 MET A N 1
ATOM 847 C CA . MET A 1 106 ? 6.344 -3.924 -5.292 1.00 91.50 106 MET A CA 1
ATOM 848 C C . MET A 1 106 ? 6.551 -4.854 -4.093 1.00 91.50 106 MET A C 1
ATOM 850 O O . MET A 1 106 ? 5.745 -5.754 -3.860 1.00 91.50 106 MET A O 1
ATOM 854 N N . ALA A 1 107 ? 7.593 -4.610 -3.294 1.00 91.25 107 ALA A N 1
ATOM 855 C CA . ALA A 1 107 ? 7.854 -5.382 -2.083 1.00 91.25 107 ALA A CA 1
ATOM 856 C C . ALA A 1 107 ? 6.732 -5.210 -1.043 1.00 91.25 107 ALA A C 1
ATOM 858 O O . ALA A 1 107 ? 6.299 -6.189 -0.441 1.00 91.25 107 ALA A O 1
ATOM 859 N N . PHE A 1 108 ? 6.190 -3.995 -0.898 1.00 95.19 108 PHE A N 1
ATOM 860 C CA . PHE A 1 108 ? 5.012 -3.726 -0.072 1.00 95.19 108 PHE A CA 1
ATOM 861 C C . PHE A 1 108 ? 3.811 -4.585 -0.498 1.00 95.19 108 PHE A C 1
ATOM 863 O O . PHE A 1 108 ? 3.248 -5.301 0.330 1.00 95.19 108 PHE A O 1
ATOM 870 N N . ARG A 1 109 ? 3.445 -4.569 -1.788 1.00 94.31 109 ARG A N 1
ATOM 871 C CA . ARG A 1 109 ? 2.324 -5.369 -2.316 1.00 94.31 109 ARG A CA 1
ATOM 872 C C . ARG A 1 109 ? 2.524 -6.861 -2.080 1.00 94.31 109 ARG A C 1
ATOM 874 O O . ARG A 1 109 ? 1.581 -7.554 -1.690 1.00 94.31 109 ARG A O 1
ATOM 881 N N . HIS A 1 110 ? 3.748 -7.343 -2.297 1.00 92.00 110 HIS A N 1
ATOM 882 C CA . HIS A 1 110 ? 4.103 -8.735 -2.051 1.00 92.00 110 HIS A CA 1
ATOM 883 C C . HIS A 1 110 ? 3.875 -9.121 -0.586 1.00 92.00 110 HIS A C 1
ATOM 885 O O . HIS A 1 110 ? 3.201 -10.114 -0.324 1.00 92.00 110 HIS A O 1
ATOM 891 N N . GLU A 1 111 ? 4.366 -8.322 0.364 1.00 94.75 111 GLU A N 1
ATOM 892 C CA . GLU A 1 111 ? 4.215 -8.600 1.796 1.00 94.75 111 GLU A CA 1
ATOM 893 C C . GLU A 1 111 ? 2.751 -8.564 2.261 1.00 94.75 111 GLU A C 1
ATOM 895 O O . GLU A 1 111 ? 2.341 -9.420 3.046 1.00 94.75 111 GLU A O 1
ATOM 900 N N . VAL A 1 112 ? 1.934 -7.640 1.740 1.00 96.25 112 VAL A N 1
ATOM 901 C CA . VAL A 1 112 ? 0.487 -7.601 2.033 1.00 96.25 112 VAL A CA 1
ATOM 902 C C . VAL A 1 112 ? -0.212 -8.860 1.513 1.00 96.25 112 VAL A C 1
ATOM 904 O O . VAL A 1 112 ? -0.938 -9.522 2.257 1.00 96.25 112 VAL A O 1
ATOM 907 N N . THR A 1 113 ? 0.053 -9.227 0.256 1.00 92.94 113 THR A N 1
ATOM 908 C CA . THR A 1 113 ? -0.564 -10.397 -0.391 1.00 92.94 113 THR A CA 1
ATOM 909 C C . THR A 1 113 ? -0.149 -11.692 0.302 1.00 92.94 113 THR A C 1
ATOM 911 O O . THR A 1 113 ? -0.984 -12.541 0.604 1.00 92.94 113 THR A O 1
ATOM 914 N N . LYS A 1 114 ? 1.141 -11.831 0.620 1.00 92.94 114 LYS A N 1
ATOM 915 C CA . LYS A 1 114 ? 1.702 -12.975 1.347 1.00 92.94 114 LYS A CA 1
ATOM 916 C C . LYS A 1 114 ? 1.115 -13.118 2.753 1.00 92.94 114 LYS A C 1
ATOM 918 O O . LYS A 1 114 ? 0.984 -14.236 3.241 1.00 92.94 114 LYS A O 1
ATOM 923 N N . ALA A 1 115 ? 0.742 -12.011 3.396 1.00 94.19 115 ALA A N 1
ATOM 924 C CA . ALA A 1 115 ? 0.039 -12.030 4.677 1.00 94.19 115 ALA A CA 1
ATOM 925 C C . ALA A 1 115 ? -1.441 -12.451 4.560 1.00 94.19 115 ALA A C 1
ATOM 927 O O . ALA A 1 115 ? -2.098 -12.601 5.589 1.00 94.19 115 ALA A O 1
ATOM 928 N N . GLY A 1 116 ? -1.973 -12.637 3.345 1.00 94.75 116 GLY A N 1
ATOM 929 C CA . GLY A 1 116 ? -3.371 -13.001 3.096 1.00 94.75 116 GLY A CA 1
ATOM 930 C C . GLY A 1 116 ? -4.345 -11.824 3.182 1.00 94.75 116 GLY A C 1
ATOM 931 O O . GLY A 1 116 ? -5.547 -12.035 3.331 1.00 94.75 116 GLY A O 1
ATOM 932 N N . TRP A 1 117 ? -3.843 -10.589 3.126 1.00 97.12 117 TRP A N 1
ATOM 933 C CA . TRP A 1 117 ? -4.667 -9.382 3.153 1.00 97.12 117 TRP A CA 1
ATOM 934 C C . TRP A 1 117 ? -4.940 -8.891 1.730 1.00 97.12 117 TRP A C 1
ATOM 936 O O . TRP A 1 117 ? -4.113 -9.034 0.828 1.00 97.12 117 TRP A O 1
ATOM 946 N N . LEU A 1 118 ? -6.104 -8.278 1.538 1.00 97.25 118 LEU A N 1
ATOM 947 C CA . LEU A 1 118 ? -6.444 -7.546 0.324 1.00 97.25 118 LEU A CA 1
ATOM 948 C C . LEU A 1 118 ? -5.879 -6.127 0.410 1.00 97.25 118 LEU A C 1
ATOM 950 O O . LEU A 1 118 ? -5.670 -5.599 1.503 1.00 97.25 118 LEU A O 1
ATOM 954 N N . LEU A 1 119 ? -5.654 -5.498 -0.742 1.00 96.94 119 LEU A N 1
ATOM 955 C CA . LEU A 1 119 ? -5.054 -4.172 -0.819 1.00 96.94 119 LEU A CA 1
ATOM 956 C C . LEU A 1 119 ? -5.888 -3.231 -1.689 1.00 96.94 119 LEU A C 1
ATOM 958 O O . LEU A 1 119 ? -6.183 -3.534 -2.843 1.00 96.94 119 LEU A O 1
ATOM 962 N N . ALA A 1 120 ? -6.250 -2.076 -1.135 1.00 95.19 120 ALA A N 1
ATOM 963 C CA . ALA A 1 120 ? -6.767 -0.942 -1.887 1.00 95.19 120 ALA A CA 1
ATOM 964 C C . ALA A 1 120 ? -5.642 0.069 -2.106 1.00 95.19 120 ALA A C 1
ATOM 966 O O . ALA A 1 120 ? -4.972 0.492 -1.161 1.00 95.19 120 ALA A O 1
ATOM 967 N N . GLU A 1 121 ? -5.436 0.447 -3.363 1.00 92.88 121 GLU A N 1
ATOM 968 C CA . GLU A 1 121 ? -4.299 1.262 -3.777 1.00 92.88 121 GLU A CA 1
ATOM 969 C C . GLU A 1 121 ? -4.681 2.715 -4.062 1.00 92.88 121 GLU A C 1
ATOM 971 O O . GLU A 1 121 ? -5.801 2.970 -4.524 1.00 92.88 121 GLU A O 1
ATOM 976 N N . PRO A 1 122 ? -3.761 3.671 -3.824 1.00 89.88 122 PRO A N 1
ATOM 977 C CA . PRO A 1 122 ? -3.958 5.075 -4.151 1.00 89.88 122 PRO A CA 1
ATOM 978 C C . PRO A 1 122 ? -4.429 5.275 -5.586 1.00 89.88 122 PRO A C 1
ATOM 980 O O . PRO A 1 122 ? -3.810 4.800 -6.540 1.00 89.88 122 PRO A O 1
ATOM 983 N N . GLN A 1 123 ? -5.501 6.038 -5.750 1.00 83.44 123 GLN A N 1
ATOM 984 C CA . GLN A 1 123 ? -6.002 6.409 -7.064 1.00 83.44 123 GLN A CA 1
ATOM 985 C C . GLN A 1 123 ? -5.361 7.720 -7.518 1.00 83.44 123 GLN A C 1
ATOM 987 O O . GLN A 1 123 ? -5.214 8.667 -6.744 1.00 83.44 123 GLN A O 1
ATOM 992 N N . THR A 1 124 ? -4.986 7.791 -8.796 1.00 76.06 124 THR A N 1
ATOM 993 C CA . THR A 1 124 ? -4.512 9.042 -9.399 1.00 76.06 124 THR A CA 1
ATOM 994 C C . THR A 1 124 ? -5.691 9.772 -10.034 1.00 76.06 124 THR A C 1
ATOM 996 O O . THR A 1 124 ? -6.311 9.268 -10.974 1.00 76.06 124 THR A O 1
ATOM 999 N N . PHE A 1 125 ? -5.989 10.971 -9.535 1.00 70.44 125 PHE A N 1
ATOM 1000 C CA . PHE A 1 125 ? -6.984 11.875 -10.109 1.00 70.44 125 PHE A CA 1
ATOM 1001 C C . PHE A 1 125 ? -6.243 12.902 -10.968 1.00 70.44 125 PHE A C 1
ATOM 1003 O O . PHE A 1 125 ? -5.606 13.814 -10.449 1.00 70.44 125 PHE A O 1
ATOM 1010 N N . GLY A 1 126 ? -6.221 12.685 -12.285 1.00 60.59 126 GLY A N 1
ATOM 1011 C CA . GLY A 1 126 ? -5.672 13.661 -13.232 1.00 60.59 126 GLY A CA 1
ATOM 1012 C C . GLY A 1 126 ? -6.657 14.801 -13.501 1.00 60.59 126 GLY A C 1
ATOM 1013 O O . GLY A 1 126 ? -7.810 14.731 -13.092 1.00 60.59 126 GLY A O 1
ATOM 1014 N N . ASN A 1 127 ? -6.238 15.799 -14.283 1.00 55.31 127 ASN A N 1
ATOM 1015 C CA . ASN A 1 127 ? -7.049 16.982 -14.621 1.00 55.31 127 ASN A CA 1
ATOM 1016 C C . ASN A 1 127 ? -8.431 16.662 -15.236 1.00 55.31 127 ASN A C 1
ATOM 1018 O O . ASN A 1 127 ? -9.326 17.494 -15.187 1.00 55.31 127 ASN A O 1
ATOM 1022 N N . HIS A 1 128 ? -8.611 15.466 -15.808 1.00 54.34 128 HIS A N 1
ATOM 1023 C CA . HIS A 1 128 ? -9.855 15.016 -16.448 1.00 54.34 128 HIS A CA 1
ATOM 1024 C C . HIS A 1 128 ? -10.677 14.024 -15.607 1.00 54.34 128 HIS A C 1
ATOM 1026 O O . HIS A 1 128 ? -11.698 13.527 -16.075 1.00 54.34 128 HIS A O 1
ATOM 1032 N N . ARG A 1 129 ? -10.234 13.685 -14.388 1.00 60.44 129 ARG A N 1
ATOM 1033 C CA . ARG A 1 129 ? -10.990 12.848 -13.446 1.00 60.44 129 ARG A CA 1
ATOM 1034 C C . ARG A 1 129 ? -11.262 13.650 -12.186 1.00 60.44 129 ARG A C 1
ATOM 1036 O O . ARG A 1 129 ? -10.347 13.908 -11.409 1.00 60.44 129 ARG A O 1
ATOM 1043 N N . THR A 1 130 ? -12.523 14.002 -11.971 1.00 62.25 130 THR A N 1
ATOM 1044 C CA . THR A 1 130 ? -12.967 14.654 -10.740 1.00 62.25 130 THR A CA 1
ATOM 1045 C C . THR A 1 130 ? -12.660 13.747 -9.554 1.00 62.25 130 THR A C 1
ATOM 1047 O O . THR A 1 130 ? -12.967 12.552 -9.581 1.00 62.25 130 THR A O 1
ATOM 1050 N N . LYS A 1 131 ? -12.026 14.301 -8.517 1.00 69.56 131 LYS A N 1
ATOM 1051 C CA . LYS A 1 131 ? -11.813 13.586 -7.258 1.00 69.56 131 LYS A CA 1
ATOM 1052 C C . LYS A 1 131 ? -13.192 13.215 -6.692 1.00 69.56 131 LYS A C 1
ATOM 1054 O O . LYS A 1 131 ? -14.006 14.121 -6.511 1.00 69.56 131 LYS A O 1
ATOM 1059 N N . PRO A 1 132 ? -13.487 11.926 -6.456 1.00 68.75 132 PRO A N 1
ATOM 1060 C CA . PRO A 1 132 ? -14.774 11.527 -5.917 1.00 68.75 132 PRO A CA 1
ATOM 1061 C C . PRO A 1 132 ? -14.915 12.055 -4.488 1.00 68.75 132 PRO A C 1
ATOM 1063 O O . PRO A 1 132 ? -13.918 12.238 -3.784 1.00 68.75 132 PRO A O 1
ATOM 1066 N N . ALA A 1 133 ? -16.159 12.270 -4.057 1.00 74.44 133 ALA A N 1
ATOM 1067 C CA . ALA A 1 133 ? -16.461 12.687 -2.688 1.00 74.44 133 ALA A CA 1
ATOM 1068 C C . ALA A 1 133 ? -15.972 11.660 -1.647 1.00 74.44 133 ALA A C 1
ATOM 1070 O O . ALA A 1 133 ? -15.583 12.041 -0.546 1.00 74.44 133 ALA A O 1
ATOM 1071 N N . ALA A 1 134 ? -15.944 10.378 -2.025 1.00 79.00 134 ALA A N 1
ATOM 1072 C CA . ALA A 1 134 ? -15.418 9.277 -1.233 1.00 79.00 134 ALA A CA 1
ATOM 1073 C C . ALA A 1 134 ? -14.604 8.319 -2.113 1.00 79.00 134 ALA A C 1
ATOM 1075 O O . ALA A 1 134 ? -14.995 7.977 -3.230 1.00 79.00 134 ALA A O 1
ATOM 1076 N N . THR A 1 135 ? -13.453 7.887 -1.608 1.00 88.19 135 THR A N 1
ATOM 1077 C CA . THR A 1 135 ? -12.598 6.883 -2.254 1.00 88.19 135 THR A CA 1
ATOM 1078 C C . THR A 1 135 ? -12.959 5.470 -1.783 1.00 88.19 135 THR A C 1
ATOM 1080 O O . THR A 1 135 ? -13.618 5.279 -0.761 1.00 88.19 135 THR A O 1
ATOM 1083 N N . ASN A 1 136 ? -12.473 4.438 -2.479 1.00 89.50 136 ASN A N 1
ATOM 1084 C CA . ASN A 1 136 ? -12.624 3.0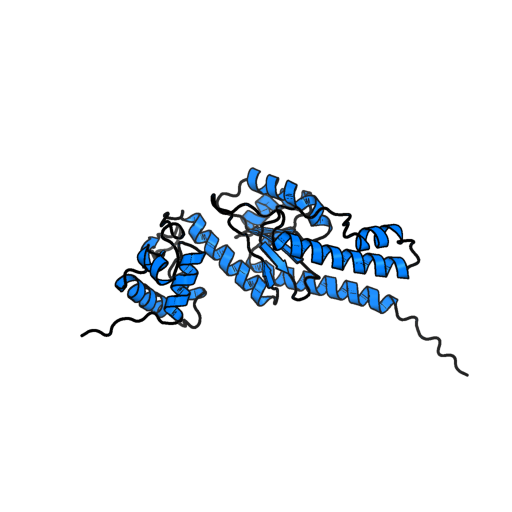58 -1.998 1.00 89.50 136 ASN A CA 1
ATOM 1085 C C . ASN A 1 136 ? -11.966 2.862 -0.616 1.00 89.50 136 ASN A C 1
ATOM 1087 O O . ASN A 1 136 ? -12.490 2.150 0.236 1.00 89.50 136 ASN A O 1
ATOM 1091 N N . GLN A 1 137 ? -10.846 3.545 -0.370 1.00 92.75 137 GLN A N 1
ATOM 1092 C CA . GLN A 1 137 ? -10.166 3.594 0.922 1.00 92.75 137 GLN A CA 1
ATOM 1093 C C . GLN A 1 137 ? -11.088 4.113 2.018 1.00 92.75 137 GLN A C 1
ATOM 1095 O O . GLN A 1 137 ? -11.190 3.479 3.064 1.00 92.75 137 GLN A O 1
ATOM 1100 N N . TYR A 1 138 ? -11.769 5.235 1.771 1.00 91.75 138 TYR A N 1
ATOM 1101 C CA . TYR A 1 138 ? -12.737 5.791 2.708 1.00 91.75 138 TYR A CA 1
ATOM 1102 C C . TYR A 1 138 ? -13.795 4.744 3.078 1.00 91.75 138 TYR A C 1
ATOM 1104 O O . TYR A 1 138 ? -13.989 4.466 4.259 1.00 91.75 138 TYR A O 1
ATOM 1112 N N . HIS A 1 139 ? -14.402 4.084 2.088 1.00 89.94 139 HIS A N 1
ATOM 1113 C CA . HIS A 1 139 ? -15.432 3.071 2.340 1.00 89.94 139 HIS A CA 1
ATOM 1114 C C . HIS A 1 139 ? -14.913 1.864 3.134 1.00 89.94 139 HIS A C 1
ATOM 1116 O O . HIS A 1 139 ? -15.590 1.394 4.046 1.00 89.94 139 HIS A O 1
ATOM 1122 N N . ILE A 1 140 ? -13.705 1.379 2.832 1.00 93.94 140 ILE A N 1
ATOM 1123 C CA . ILE A 1 140 ? -13.076 0.281 3.585 1.00 93.94 140 ILE A CA 1
ATOM 1124 C C . ILE A 1 140 ? -12.835 0.686 5.044 1.00 93.94 140 ILE A C 1
ATOM 1126 O O . ILE A 1 140 ? -13.101 -0.102 5.950 1.00 93.94 140 ILE A O 1
ATOM 1130 N N . LEU A 1 141 ? -12.354 1.908 5.281 1.00 93.94 141 LEU A N 1
ATOM 1131 C CA . LEU A 1 141 ? -12.088 2.410 6.630 1.00 93.94 141 LEU A CA 1
ATOM 1132 C C . LEU A 1 141 ? -13.379 2.609 7.428 1.00 93.94 141 LEU A C 1
ATOM 1134 O O . LEU A 1 141 ? -13.436 2.194 8.583 1.00 93.94 141 LEU A O 1
ATOM 1138 N N . VAL A 1 142 ? -14.424 3.162 6.806 1.00 91.00 142 VAL A N 1
ATOM 1139 C CA . VAL A 1 142 ? -15.764 3.279 7.403 1.00 91.00 142 VAL A CA 1
ATOM 1140 C C . VAL A 1 142 ? -16.299 1.905 7.806 1.00 91.00 142 VAL A C 1
ATOM 1142 O O . VAL A 1 142 ? -16.760 1.733 8.932 1.00 91.00 142 VAL A O 1
ATOM 1145 N N . GLN A 1 143 ? -16.179 0.898 6.938 1.00 90.75 143 GLN A N 1
ATOM 1146 C CA . GLN A 1 143 ? -16.656 -0.457 7.230 1.00 90.75 143 GLN A CA 1
ATOM 1147 C C . GLN A 1 143 ? -15.868 -1.127 8.370 1.00 90.75 143 GLN A C 1
ATOM 1149 O O . GLN A 1 143 ? -16.463 -1.770 9.241 1.00 90.75 143 GLN A O 1
ATOM 1154 N N . ALA A 1 144 ? -14.547 -0.939 8.415 1.00 92.44 144 ALA A N 1
ATOM 1155 C CA . ALA A 1 144 ? -13.712 -1.450 9.501 1.00 92.44 144 ALA A CA 1
ATOM 1156 C C . ALA A 1 144 ? -14.040 -0.769 10.843 1.00 92.44 144 ALA A C 1
ATOM 1158 O O . ALA A 1 144 ? -14.182 -1.450 11.860 1.00 92.44 144 ALA A O 1
ATOM 1159 N N . LEU A 1 145 ? -14.235 0.556 10.850 1.00 90.50 145 LEU A N 1
ATOM 1160 C CA . LEU A 1 145 ? -14.673 1.288 12.043 1.00 90.50 145 LEU A CA 1
ATOM 1161 C C . LEU A 1 145 ? -16.067 0.865 12.494 1.00 90.50 145 LEU A C 1
ATOM 1163 O O . LEU A 1 145 ? -16.262 0.609 13.676 1.00 90.50 145 LEU A O 1
ATOM 1167 N N . SER A 1 146 ? -17.009 0.723 11.561 1.00 86.94 146 SER A N 1
ATOM 1168 C CA . SER A 1 146 ? -18.362 0.232 11.840 1.00 86.94 146 SER A CA 1
ATOM 1169 C C . SER A 1 146 ? -18.322 -1.131 12.522 1.00 86.94 146 SER A C 1
ATOM 1171 O O . SER A 1 146 ? -19.011 -1.357 13.512 1.00 86.94 146 SER A O 1
ATOM 1173 N N . SER A 1 147 ? -17.482 -2.036 12.016 1.00 86.94 147 SER A N 1
ATOM 1174 C CA . SER A 1 147 ? -17.321 -3.378 12.579 1.00 86.94 147 SER A CA 1
ATOM 1175 C C . SER A 1 147 ? -16.754 -3.325 14.000 1.00 86.94 147 SER A C 1
ATOM 1177 O O . SER A 1 147 ? -17.221 -4.042 14.885 1.00 86.94 147 SER A O 1
ATOM 1179 N N . LYS A 1 148 ? -15.770 -2.451 14.245 1.00 86.69 148 LYS A N 1
ATOM 1180 C CA . LYS A 1 148 ? -15.184 -2.243 15.576 1.00 86.69 148 LYS A CA 1
ATOM 1181 C C . LYS A 1 148 ? -16.189 -1.633 16.558 1.00 86.69 148 LYS A C 1
ATOM 1183 O O . LYS A 1 148 ? -16.295 -2.104 17.691 1.00 86.69 148 LYS A O 1
ATOM 1188 N N . GLU A 1 149 ? -16.928 -0.617 16.125 1.00 86.19 149 GLU A N 1
ATOM 1189 C CA . GLU A 1 149 ? -17.940 0.066 16.935 1.00 86.19 149 GLU A CA 1
ATOM 1190 C C . GLU A 1 149 ? -19.069 -0.894 17.306 1.00 86.19 149 GLU A C 1
ATOM 1192 O O . GLU A 1 149 ? -19.407 -1.017 18.480 1.00 86.19 149 GLU A O 1
ATOM 1197 N N . TYR A 1 150 ? -19.566 -1.670 16.339 1.00 84.50 150 TYR A N 1
ATOM 1198 C CA . TYR A 1 150 ? -20.571 -2.700 16.581 1.00 84.50 150 TYR A CA 1
ATOM 1199 C C . TYR A 1 150 ? -20.121 -3.702 17.652 1.00 84.50 150 TYR A C 1
ATOM 1201 O O . TYR A 1 150 ? -20.848 -3.957 18.610 1.00 84.50 150 TYR A O 1
ATOM 1209 N N . LEU A 1 151 ? -18.899 -4.236 17.542 1.00 82.75 151 LEU A N 1
ATOM 1210 C CA . LEU A 1 151 ? -18.354 -5.163 18.542 1.00 82.75 151 LEU A CA 1
ATOM 1211 C C . LEU A 1 151 ? -18.220 -4.512 19.928 1.00 82.75 151 LEU A C 1
ATOM 1213 O O . LEU A 1 151 ? -18.474 -5.166 20.942 1.00 82.75 151 LEU A O 1
ATOM 1217 N N . THR A 1 152 ? -17.857 -3.231 19.972 1.00 84.69 152 THR A N 1
ATOM 1218 C CA . THR A 1 152 ? -17.728 -2.460 21.217 1.00 84.69 152 THR A CA 1
ATOM 1219 C C . THR A 1 152 ? -19.089 -2.270 21.883 1.00 84.69 152 THR A C 1
ATOM 1221 O O . THR A 1 152 ? -19.251 -2.630 23.048 1.00 84.69 152 THR A O 1
ATOM 1224 N N . ILE A 1 153 ? -20.091 -1.819 21.124 1.00 85.50 153 ILE A N 1
ATOM 1225 C CA . ILE A 1 153 ? -21.483 -1.676 21.569 1.00 85.50 153 ILE A CA 1
ATOM 1226 C C . ILE A 1 153 ? -22.024 -3.009 22.096 1.00 85.50 153 ILE A C 1
ATOM 1228 O O . ILE A 1 153 ? -22.607 -3.053 23.178 1.00 85.50 153 ILE A O 1
ATOM 1232 N N . GLN A 1 154 ? -21.814 -4.109 21.365 1.00 82.69 154 GLN A N 1
ATOM 1233 C CA . GLN A 1 154 ? -22.263 -5.437 21.793 1.00 82.69 154 GLN A CA 1
ATOM 1234 C C . GLN A 1 154 ? -21.608 -5.857 23.114 1.00 82.69 154 GLN A C 1
ATOM 1236 O O . GLN A 1 154 ? -22.290 -6.350 24.012 1.00 82.69 154 GLN A O 1
ATOM 1241 N N . SER A 1 155 ? -20.301 -5.632 23.263 1.00 82.44 155 SER A N 1
ATOM 1242 C CA . SER A 1 155 ? -19.579 -5.912 24.507 1.00 82.44 155 SER A CA 1
ATOM 1243 C 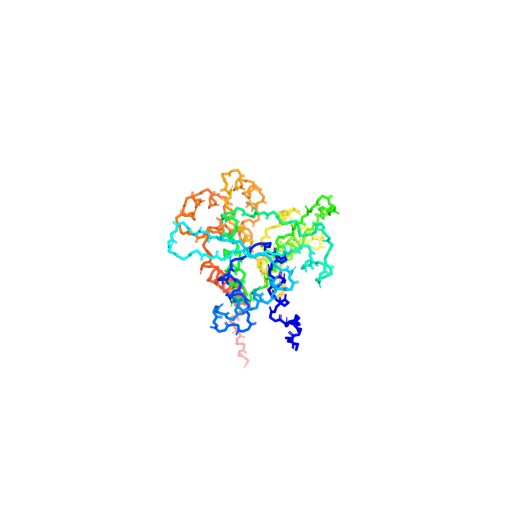C . SER A 1 155 ? -20.095 -5.072 25.682 1.00 82.44 155 SER A C 1
ATOM 1245 O O . SER A 1 155 ? -20.335 -5.611 26.761 1.00 82.44 155 SER A O 1
ATOM 1247 N N . GLU A 1 156 ? -20.283 -3.768 25.490 1.00 85.56 156 GLU A N 1
ATOM 1248 C CA . GLU A 1 156 ? -20.755 -2.849 26.531 1.00 85.56 156 GLU A CA 1
ATOM 1249 C C . GLU A 1 156 ? -22.200 -3.144 26.953 1.00 85.56 156 GLU A C 1
ATOM 1251 O O . GLU A 1 156 ? -22.486 -3.240 28.148 1.00 85.56 156 GLU A O 1
ATOM 1256 N N . ARG A 1 157 ? -23.095 -3.392 25.987 1.00 83.31 157 ARG A N 1
ATOM 1257 C CA . ARG A 1 157 ? -24.483 -3.796 26.254 1.00 83.31 157 ARG A CA 1
ATOM 1258 C C . ARG A 1 157 ? -24.538 -5.049 27.126 1.00 83.31 157 ARG A C 1
ATOM 1260 O O . ARG A 1 157 ? -25.335 -5.123 28.056 1.00 83.31 157 ARG A O 1
ATOM 1267 N N . ARG A 1 158 ? -23.661 -6.021 26.860 1.00 77.81 158 ARG A N 1
ATOM 1268 C CA . ARG A 1 158 ? -23.553 -7.261 27.648 1.00 77.81 158 ARG A CA 1
ATOM 1269 C C . ARG A 1 158 ? -23.000 -7.037 29.055 1.00 77.81 158 ARG A C 1
ATOM 1271 O O . ARG A 1 158 ? -23.343 -7.789 29.956 1.00 77.81 158 ARG A O 1
ATOM 1278 N N . GLN A 1 159 ? -22.175 -6.013 29.253 1.00 83.06 159 GLN A N 1
ATOM 1279 C CA . GLN A 1 159 ? -21.672 -5.607 30.571 1.00 83.06 159 GLN A CA 1
ATOM 1280 C C . GLN A 1 159 ? -22.676 -4.733 31.348 1.00 83.06 159 GLN A C 1
ATOM 1282 O O . GLN A 1 159 ? -22.375 -4.296 32.455 1.00 83.06 159 GLN A O 1
ATOM 1287 N N . GLY A 1 160 ? -23.871 -4.491 30.795 1.00 83.06 160 GLY A N 1
ATOM 1288 C CA . GLY A 1 160 ? -24.927 -3.707 31.436 1.00 83.06 160 GLY A CA 1
ATOM 1289 C C . GLY A 1 160 ? -24.788 -2.194 31.256 1.00 83.06 160 GLY A C 1
ATOM 1290 O O . GLY A 1 160 ? -25.526 -1.440 31.891 1.00 83.06 160 GLY A O 1
ATOM 1291 N N . TYR A 1 161 ? -23.876 -1.728 30.395 1.00 85.94 161 TYR A N 1
ATOM 1292 C CA . TYR A 1 161 ? -23.783 -0.307 30.068 1.00 85.94 161 TYR A CA 1
ATOM 1293 C C . TYR A 1 161 ? -24.967 0.128 29.201 1.00 85.94 161 TYR A C 1
ATOM 1295 O O . TYR A 1 161 ? -25.384 -0.572 28.274 1.00 85.94 161 TYR A O 1
ATOM 1303 N N . LYS A 1 162 ? -25.484 1.329 29.477 1.00 87.06 162 LYS A N 1
ATOM 1304 C CA . LYS A 1 162 ? -26.497 1.972 28.636 1.00 87.06 162 LYS A CA 1
ATOM 1305 C C . LYS A 1 162 ? -25.831 2.534 27.385 1.00 87.06 162 LYS A C 1
ATOM 1307 O O . LYS A 1 162 ? -25.098 3.516 27.462 1.00 87.06 162 LYS A O 1
ATOM 1312 N N . VAL A 1 163 ? -26.104 1.909 26.243 1.00 86.12 163 VAL A N 1
ATOM 1313 C CA . VAL A 1 163 ? -25.507 2.255 24.941 1.00 86.12 163 VAL A CA 1
ATOM 1314 C C . VAL A 1 163 ? -26.539 2.693 23.900 1.00 86.12 163 VAL A C 1
ATOM 1316 O O . VAL A 1 163 ? -26.185 2.876 22.741 1.00 86.12 163 VAL A O 1
ATOM 1319 N N . ASP A 1 164 ? -27.799 2.900 24.294 1.00 84.50 164 ASP A N 1
ATOM 1320 C CA . ASP A 1 164 ? -28.927 3.146 23.378 1.00 84.50 164 ASP A CA 1
ATOM 1321 C C . ASP A 1 164 ? -28.687 4.338 22.437 1.00 84.50 164 ASP A C 1
ATOM 1323 O O . ASP A 1 164 ? -28.994 4.279 21.245 1.00 84.50 164 ASP A O 1
ATOM 1327 N N . PHE A 1 165 ? -28.047 5.398 22.940 1.00 82.00 165 PHE A N 1
ATOM 1328 C CA . PHE A 1 165 ? -27.660 6.547 22.123 1.00 82.00 165 PHE A CA 1
ATOM 1329 C C . PHE A 1 165 ? -26.605 6.186 21.065 1.00 82.00 165 PHE A C 1
ATOM 1331 O O . PHE A 1 165 ? -26.766 6.535 19.900 1.00 82.00 165 PHE A O 1
ATOM 1338 N N . ARG A 1 166 ? -25.555 5.437 21.433 1.00 80.19 166 ARG A N 1
ATOM 1339 C CA . ARG A 1 166 ? -24.511 4.987 20.491 1.00 80.19 166 ARG A CA 1
ATOM 1340 C C . ARG A 1 166 ? -25.052 3.996 19.465 1.00 80.19 166 ARG A C 1
ATOM 1342 O O . ARG A 1 166 ? -24.668 4.072 18.305 1.00 80.19 166 ARG A O 1
ATOM 1349 N N . VAL A 1 167 ? -25.967 3.111 19.871 1.00 82.06 167 VAL A N 1
ATOM 1350 C CA . VAL A 1 167 ? -26.700 2.219 18.956 1.00 82.06 167 VAL A CA 1
ATOM 1351 C C . VAL A 1 167 ? -27.468 3.047 17.931 1.00 82.06 167 VAL A C 1
ATOM 1353 O O . VAL A 1 167 ? -27.298 2.831 16.737 1.00 82.06 167 VAL A O 1
ATOM 1356 N N . SER A 1 168 ? -28.224 4.050 18.385 1.00 82.75 168 SER A N 1
ATOM 1357 C CA . SER A 1 168 ? -28.988 4.936 17.498 1.00 82.75 168 SER A CA 1
ATOM 1358 C C . SER A 1 168 ? -28.074 5.695 16.527 1.00 82.75 168 SER A C 1
ATOM 1360 O O . SER A 1 168 ? -28.371 5.799 15.341 1.00 82.75 168 SER A O 1
ATOM 1362 N N . GLN A 1 169 ? -26.926 6.198 17.000 1.00 80.94 169 GLN A N 1
ATOM 1363 C CA . GLN A 1 169 ? -25.933 6.842 16.134 1.00 80.94 169 GLN A CA 1
ATOM 1364 C C . GLN A 1 169 ? -25.361 5.870 15.094 1.00 80.94 169 GLN A C 1
ATOM 1366 O O . GLN A 1 169 ? -25.285 6.216 13.917 1.00 80.94 169 GLN A O 1
ATOM 1371 N N . TYR A 1 170 ? -25.006 4.655 15.511 1.00 77.44 170 TYR A N 1
ATOM 1372 C CA . TYR A 1 170 ? -24.505 3.605 14.628 1.00 77.44 170 TYR A CA 1
ATOM 1373 C C . TYR A 1 170 ? -25.531 3.203 13.557 1.00 77.44 170 TYR A C 1
ATOM 1375 O O . TYR A 1 170 ? -25.173 3.102 12.385 1.00 77.44 170 TYR A O 1
ATOM 1383 N N . GLU A 1 171 ? -26.802 3.027 13.928 1.00 80.19 171 GLU A N 1
ATOM 1384 C CA . GLU A 1 171 ? -27.900 2.698 13.004 1.00 80.19 171 GLU A CA 1
ATOM 1385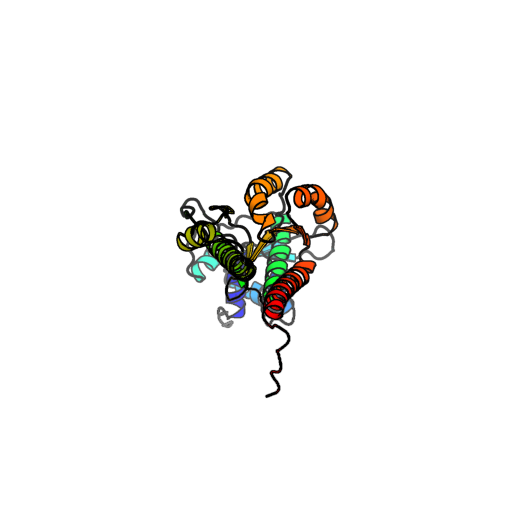 C C . GLU A 1 171 ? -28.159 3.813 11.982 1.00 80.19 171 GLU A C 1
ATOM 1387 O O . GLU A 1 171 ? -28.506 3.536 10.834 1.00 80.19 171 GLU A O 1
ATOM 1392 N N . LEU A 1 172 ? -27.908 5.070 12.362 1.00 79.50 172 LEU A N 1
ATOM 1393 C CA . LEU A 1 172 ? -27.926 6.228 11.464 1.00 79.50 172 LEU A CA 1
ATOM 1394 C C . LEU A 1 172 ? -26.632 6.384 10.638 1.00 79.50 172 LEU A C 1
ATOM 1396 O O . LEU A 1 172 ? -26.496 7.354 9.891 1.00 79.50 172 LEU A O 1
ATOM 1400 N N . GLY A 1 173 ? -25.668 5.467 10.767 1.00 69.31 173 GLY A N 1
ATOM 1401 C CA . GLY A 1 173 ? -24.379 5.524 10.070 1.00 69.31 173 GLY A CA 1
ATOM 1402 C C . GLY A 1 173 ? -23.440 6.623 10.577 1.00 69.31 173 GLY A C 1
ATOM 1403 O O . GLY A 1 173 ? -22.478 6.980 9.895 1.00 69.31 173 GLY A O 1
ATOM 1404 N N . MET A 1 174 ? -23.704 7.182 11.759 1.00 69.44 174 MET A N 1
ATOM 1405 C CA . MET A 1 174 ? -22.842 8.177 12.385 1.00 69.44 174 MET A CA 1
ATOM 1406 C C . MET A 1 174 ? -21.726 7.480 13.163 1.00 69.44 174 MET A C 1
ATOM 1408 O O . MET A 1 174 ? -21.967 6.709 14.091 1.00 69.44 174 MET A O 1
ATOM 1412 N N . HIS A 1 175 ? -20.481 7.779 12.798 1.00 65.69 175 HIS A N 1
ATOM 1413 C CA . HIS A 1 175 ? -19.301 7.330 13.531 1.00 65.69 175 HIS A CA 1
ATOM 1414 C C . HIS A 1 175 ? -18.758 8.463 14.396 1.00 65.69 175 HIS A C 1
ATOM 1416 O O . HIS A 1 175 ? -18.639 9.596 13.936 1.00 65.69 175 HIS A O 1
ATOM 1422 N N . LEU A 1 176 ? -18.370 8.140 15.633 1.00 62.44 176 LEU A N 1
ATOM 1423 C CA . LEU A 1 176 ? -17.744 9.095 16.555 1.00 62.44 176 LEU A CA 1
ATOM 1424 C C . LEU A 1 176 ? -16.353 9.551 16.086 1.00 62.44 176 LEU A C 1
ATOM 1426 O O . LEU A 1 176 ? -15.874 10.594 16.520 1.00 62.44 176 LEU A O 1
ATOM 1430 N N . VAL A 1 177 ? -15.702 8.778 15.210 1.00 68.50 177 VAL A N 1
ATOM 1431 C CA . VAL A 1 177 ? -14.389 9.108 14.644 1.00 68.50 177 VAL A CA 1
ATOM 1432 C C . VAL A 1 177 ? -14.522 9.398 13.158 1.00 68.50 177 VAL A C 1
ATOM 1434 O O . VAL A 1 177 ? -15.026 8.572 12.393 1.00 68.50 177 VAL A O 1
ATOM 1437 N N . ALA A 1 178 ? -14.040 10.572 12.755 1.00 77.62 178 ALA A N 1
ATOM 1438 C CA . ALA A 1 178 ? -14.078 11.016 11.375 1.00 77.62 178 ALA A CA 1
ATOM 1439 C C . ALA A 1 178 ? -13.095 10.202 10.518 1.00 77.62 178 ALA A C 1
ATOM 1441 O O . ALA A 1 178 ? -11.879 10.225 10.722 1.00 77.62 178 ALA A O 1
ATOM 1442 N N . VAL A 1 179 ? -13.616 9.492 9.513 1.00 86.62 179 VAL A N 1
ATOM 1443 C CA . VAL A 1 179 ? -12.776 8.965 8.433 1.00 86.62 179 VAL A CA 1
ATOM 1444 C C . VAL A 1 179 ? -12.468 10.117 7.481 1.00 86.62 179 VAL A C 1
ATOM 1446 O O . VAL A 1 179 ? -13.402 10.766 7.004 1.00 86.62 179 VAL A O 1
ATOM 1449 N N . PRO A 1 180 ? -11.195 10.365 7.134 1.00 86.31 180 PRO A N 1
ATOM 1450 C CA . PRO A 1 180 ? -10.861 11.434 6.206 1.00 86.31 180 PRO A CA 1
ATOM 1451 C C . PRO A 1 180 ? -11.513 11.167 4.847 1.00 86.31 180 PRO A C 1
ATOM 1453 O O . PRO A 1 180 ? -11.148 10.205 4.170 1.00 86.31 180 PRO A O 1
ATOM 1456 N N . ALA A 1 181 ? -12.435 12.031 4.409 1.00 77.88 181 ALA A N 1
ATOM 1457 C CA . ALA A 1 181 ? -13.121 11.893 3.113 1.00 77.88 181 ALA A CA 1
ATOM 1458 C C . ALA A 1 181 ? -12.131 11.771 1.937 1.00 77.88 181 ALA A C 1
ATOM 1460 O O . ALA A 1 181 ? -12.382 11.113 0.932 1.00 77.88 181 ALA A O 1
ATOM 1461 N N . GLN A 1 182 ? -10.950 12.371 2.102 1.00 81.00 182 GLN A N 1
ATOM 1462 C CA . GLN A 1 182 ? -9.871 12.379 1.122 1.00 81.00 182 GLN A CA 1
ATOM 1463 C C . GLN A 1 182 ? -8.822 11.269 1.320 1.00 81.00 182 GLN A C 1
ATOM 1465 O O . GLN A 1 182 ? -7.739 11.364 0.734 1.00 81.00 182 GLN A O 1
ATOM 1470 N N . ALA A 1 183 ? -9.089 10.250 2.145 1.00 87.56 183 ALA A N 1
ATOM 1471 C CA . ALA A 1 183 ? -8.190 9.110 2.324 1.00 87.56 183 ALA A CA 1
ATOM 1472 C C . ALA A 1 183 ? -7.852 8.484 0.962 1.00 87.56 183 ALA A C 1
ATOM 1474 O O . ALA A 1 183 ? -8.739 8.098 0.210 1.00 87.56 183 ALA A O 1
ATOM 1475 N N . ASN A 1 184 ? -6.572 8.416 0.612 1.00 90.62 184 ASN A N 1
ATOM 1476 C CA . ASN A 1 184 ? -6.128 7.897 -0.687 1.00 90.62 184 ASN A CA 1
ATOM 1477 C C . ASN A 1 184 ? -4.750 7.231 -0.587 1.00 90.62 184 ASN A C 1
ATOM 1479 O O . ASN A 1 184 ? -4.031 7.132 -1.573 1.00 90.62 184 ASN A O 1
ATOM 1483 N N . ASP A 1 185 ? -4.345 6.834 0.618 1.00 94.81 185 ASP A N 1
ATOM 1484 C CA . ASP A 1 185 ? -3.134 6.043 0.823 1.00 94.81 185 ASP A CA 1
ATOM 1485 C C . ASP A 1 185 ? -3.449 4.550 0.658 1.00 94.81 185 ASP A C 1
ATOM 1487 O O . ASP A 1 185 ? -4.575 4.165 0.334 1.00 94.81 185 ASP A O 1
ATOM 1491 N N . TYR A 1 186 ? -2.450 3.688 0.824 1.00 97.06 186 TYR A N 1
ATOM 1492 C CA . TYR A 1 186 ? -2.687 2.253 0.739 1.00 97.06 186 TYR A CA 1
ATOM 1493 C C . TYR A 1 186 ? -3.510 1.807 1.946 1.00 97.06 186 TYR A C 1
ATOM 1495 O O . TYR A 1 186 ? -3.207 2.183 3.076 1.00 97.06 186 TYR A O 1
ATOM 1503 N N . VAL A 1 187 ? -4.530 0.984 1.723 1.00 97.81 187 VAL A N 1
ATOM 1504 C CA . VAL A 1 187 ? -5.313 0.379 2.806 1.00 97.81 187 VAL A CA 1
ATOM 1505 C C . VAL A 1 187 ? -5.294 -1.126 2.618 1.00 97.81 187 VAL A C 1
ATOM 1507 O O . VAL A 1 187 ? -5.861 -1.638 1.653 1.00 97.81 187 VAL A O 1
ATOM 1510 N N . ALA A 1 188 ? -4.627 -1.834 3.526 1.00 98.19 188 ALA A N 1
ATOM 1511 C CA . ALA A 1 188 ? -4.736 -3.284 3.591 1.00 98.19 188 ALA A CA 1
ATOM 1512 C C . ALA A 1 188 ? -5.963 -3.649 4.423 1.00 98.19 188 ALA A C 1
ATOM 1514 O O . ALA A 1 188 ? -6.193 -3.045 5.471 1.00 98.19 188 ALA A O 1
ATOM 1515 N N . TYR A 1 189 ? -6.730 -4.645 3.991 1.00 97.75 189 TYR A N 1
ATOM 1516 C CA . TYR A 1 189 ? -7.933 -5.084 4.692 1.00 97.75 189 TYR A CA 1
ATOM 1517 C C . TYR A 1 189 ? -8.166 -6.593 4.571 1.00 97.75 189 TYR A C 1
ATOM 1519 O O . TYR A 1 189 ? -7.655 -7.264 3.675 1.00 97.75 189 TYR A O 1
ATOM 1527 N N . THR A 1 190 ? -8.945 -7.138 5.500 1.00 95.94 190 THR A N 1
ATOM 1528 C CA . THR A 1 190 ? -9.378 -8.549 5.480 1.00 95.94 190 THR A CA 1
ATOM 1529 C C . THR A 1 190 ? -10.572 -8.749 4.542 1.00 95.94 190 THR A C 1
ATOM 1531 O O . THR A 1 190 ? -11.281 -7.795 4.245 1.00 95.94 190 THR A O 1
ATOM 1534 N N . GLN A 1 191 ? -10.849 -9.976 4.085 1.00 91.12 191 GLN A N 1
ATOM 1535 C CA . GLN A 1 191 ? -11.932 -10.248 3.119 1.00 91.12 191 GLN A CA 1
ATOM 1536 C C . GLN A 1 191 ? -13.317 -9.738 3.574 1.00 91.12 191 GLN A C 1
ATOM 1538 O O . GLN A 1 191 ? -14.058 -9.193 2.762 1.00 91.12 191 GLN A O 1
ATOM 1543 N N . GLY A 1 192 ? -13.633 -9.835 4.871 1.00 87.81 192 GLY A N 1
ATOM 1544 C CA . GLY A 1 192 ? -14.860 -9.279 5.465 1.00 87.81 192 GLY A CA 1
ATOM 1545 C C . GLY A 1 192 ? -14.813 -7.772 5.759 1.00 87.81 192 GLY A C 1
ATOM 1546 O O . GLY A 1 192 ? -15.795 -7.216 6.235 1.00 87.81 192 GLY A O 1
ATOM 1547 N N . ARG A 1 193 ? -13.676 -7.109 5.494 1.00 90.06 193 ARG A N 1
ATOM 1548 C CA . ARG A 1 193 ? -13.399 -5.682 5.767 1.00 90.06 193 ARG A CA 1
ATOM 1549 C C . ARG A 1 193 ? -13.590 -5.263 7.226 1.00 90.06 193 ARG A C 1
ATOM 1551 O O . ARG A 1 193 ? -13.764 -4.089 7.524 1.00 90.06 193 ARG A O 1
ATOM 1558 N N . GLU A 1 194 ? -13.507 -6.215 8.144 1.00 90.25 194 GLU A N 1
ATOM 1559 C CA . GLU A 1 194 ? -13.665 -5.956 9.577 1.00 90.25 194 GLU A CA 1
ATOM 1560 C C . GLU A 1 194 ? -12.397 -5.360 10.198 1.00 90.25 194 GLU A C 1
ATOM 1562 O O . GLU A 1 194 ? -12.444 -4.703 11.233 1.00 90.25 194 GLU A O 1
ATOM 1567 N N . LEU A 1 195 ? -11.252 -5.627 9.568 1.00 94.75 195 LEU A N 1
ATOM 1568 C CA . LEU A 1 195 ? -9.952 -5.082 9.932 1.00 94.75 195 LEU A CA 1
ATOM 1569 C C . LEU A 1 195 ? -9.365 -4.355 8.734 1.00 94.75 195 LEU A C 1
ATOM 1571 O O . LEU A 1 195 ? -9.385 -4.885 7.617 1.00 94.75 195 LEU A O 1
ATOM 1575 N N . ALA A 1 196 ? -8.788 -3.190 9.006 1.00 96.88 196 ALA A N 1
ATOM 1576 C CA . ALA A 1 196 ? -8.044 -2.393 8.050 1.00 96.88 196 ALA A CA 1
ATOM 1577 C C . ALA A 1 196 ? -6.766 -1.836 8.695 1.00 96.88 196 ALA A C 1
ATOM 1579 O O . ALA A 1 196 ? -6.703 -1.649 9.911 1.00 96.88 196 ALA A O 1
ATOM 1580 N N . VAL A 1 197 ? -5.751 -1.577 7.874 1.00 97.94 197 VAL A N 1
ATOM 1581 C CA . VAL A 1 197 ? -4.517 -0.872 8.242 1.00 97.94 197 VAL A CA 1
ATOM 1582 C C . VAL A 1 197 ? -4.181 0.104 7.121 1.00 97.94 197 VAL A C 1
ATOM 1584 O O . VAL A 1 197 ? -4.131 -0.287 5.952 1.00 97.94 197 VAL A O 1
ATOM 1587 N N . VAL A 1 198 ? -3.941 1.367 7.470 1.00 98.06 198 VAL A N 1
ATOM 1588 C CA . VAL A 1 198 ? -3.504 2.391 6.512 1.00 98.06 198 VAL A CA 1
ATOM 1589 C C . VAL A 1 198 ? -1.983 2.366 6.416 1.00 98.06 198 VAL A C 1
ATOM 1591 O O . VAL A 1 198 ? -1.297 2.392 7.435 1.00 98.06 198 VAL A O 1
ATOM 1594 N N . PHE A 1 199 ? -1.446 2.369 5.201 1.00 98.31 199 PHE A N 1
ATOM 1595 C CA . PHE A 1 199 ? -0.017 2.432 4.925 1.00 98.31 199 PHE A CA 1
ATOM 1596 C C . PHE A 1 199 ? 0.326 3.642 4.058 1.00 98.31 199 PHE A C 1
ATOM 1598 O O . PHE A 1 199 ? -0.118 3.781 2.918 1.00 98.31 199 PHE A O 1
ATOM 1605 N N . ILE A 1 200 ? 1.189 4.495 4.598 1.00 96.69 200 ILE A N 1
ATOM 1606 C CA . ILE A 1 200 ? 1.726 5.679 3.940 1.00 96.69 200 ILE A CA 1
ATOM 1607 C C . ILE A 1 200 ? 3.168 5.355 3.554 1.00 96.69 200 ILE A C 1
ATOM 1609 O O . ILE A 1 200 ? 4.089 5.462 4.368 1.00 96.69 200 ILE A O 1
ATOM 1613 N N . LEU A 1 201 ? 3.374 4.912 2.314 1.00 95.38 201 LEU A N 1
ATOM 1614 C CA . LEU A 1 201 ? 4.717 4.675 1.786 1.00 95.38 201 LEU A CA 1
ATOM 1615 C C . LEU A 1 201 ? 5.426 6.016 1.612 1.00 95.38 201 LEU A C 1
ATOM 1617 O O . LEU A 1 201 ? 4.876 6.912 0.985 1.00 95.38 201 LEU A O 1
ATOM 1621 N N . CYS A 1 202 ? 6.640 6.137 2.144 1.00 92.56 202 CYS A N 1
ATOM 1622 C CA . CYS A 1 202 ? 7.463 7.344 2.080 1.00 92.56 202 CYS A CA 1
ATOM 1623 C C . CYS A 1 202 ? 7.999 7.582 0.651 1.00 92.56 202 CYS A C 1
ATOM 1625 O O . CYS A 1 202 ? 8.946 6.888 0.259 1.00 92.56 202 CYS A O 1
ATOM 1627 N N . PRO A 1 203 ? 7.444 8.523 -0.148 1.00 90.25 203 PRO A N 1
ATOM 1628 C CA . PRO A 1 203 ? 7.973 8.795 -1.480 1.00 90.25 203 PRO A CA 1
ATOM 1629 C C . PRO A 1 203 ? 9.368 9.445 -1.417 1.00 90.25 203 PRO A C 1
ATOM 1631 O O . PRO A 1 203 ? 9.735 10.040 -0.403 1.00 90.25 203 PRO A O 1
ATOM 1634 N N . PRO A 1 204 ? 10.134 9.429 -2.522 1.00 85.31 204 PRO A N 1
ATOM 1635 C CA . PRO A 1 204 ? 11.484 9.997 -2.601 1.00 85.31 204 PRO A CA 1
ATOM 1636 C C . PRO A 1 204 ? 11.669 11.419 -2.075 1.00 85.31 204 PRO A C 1
ATOM 1638 O O . PRO A 1 204 ? 12.723 11.754 -1.544 1.00 85.31 204 PRO A O 1
ATOM 1641 N N . HIS A 1 205 ? 10.658 12.262 -2.262 1.00 86.06 205 HIS A N 1
ATOM 1642 C CA . HIS A 1 205 ? 10.694 13.682 -1.919 1.00 86.06 205 HIS A CA 1
ATOM 1643 C C . HIS A 1 205 ? 9.895 13.989 -0.644 1.00 86.06 205 HIS A C 1
ATOM 1645 O O . HIS A 1 205 ? 9.538 15.140 -0.397 1.00 86.06 205 HIS A O 1
ATOM 1651 N N . ALA A 1 206 ? 9.588 12.966 0.162 1.00 88.50 206 ALA A N 1
ATOM 1652 C CA . ALA A 1 206 ? 8.868 13.114 1.420 1.00 88.50 206 ALA A CA 1
ATOM 1653 C C . ALA A 1 206 ? 9.688 13.910 2.444 1.00 88.50 206 ALA A C 1
ATOM 1655 O O . ALA A 1 206 ? 10.501 13.371 3.197 1.00 88.50 206 ALA A O 1
ATOM 1656 N N . GLY A 1 207 ? 9.451 15.217 2.478 1.00 89.44 207 GLY A N 1
ATOM 1657 C CA . GLY A 1 207 ? 9.965 16.106 3.511 1.00 89.44 207 GLY A CA 1
ATOM 1658 C C . GLY A 1 207 ? 9.045 16.193 4.730 1.00 89.44 207 GLY A C 1
ATOM 1659 O O . GLY A 1 207 ? 8.021 15.518 4.832 1.00 89.44 207 GLY A O 1
ATOM 1660 N N . THR A 1 208 ? 9.380 17.098 5.647 1.00 90.50 208 THR A N 1
ATOM 1661 C CA . THR A 1 208 ? 8.576 17.363 6.851 1.00 90.50 208 THR A CA 1
ATOM 1662 C C . THR A 1 208 ? 7.147 17.795 6.513 1.00 90.50 208 THR A C 1
ATOM 1664 O O . THR A 1 208 ? 6.215 17.274 7.114 1.00 90.50 208 THR A O 1
ATOM 1667 N N . LYS A 1 209 ? 6.959 18.654 5.496 1.00 93.31 209 LYS A N 1
ATOM 1668 C CA . LYS A 1 209 ? 5.626 19.100 5.043 1.00 93.31 209 LYS A CA 1
ATOM 1669 C C . LYS A 1 209 ? 4.730 17.944 4.586 1.00 93.31 209 LYS A C 1
ATOM 1671 O O . LYS A 1 209 ? 3.543 17.943 4.880 1.00 93.31 209 LYS A O 1
ATOM 1676 N N . PHE A 1 210 ? 5.301 16.949 3.899 1.00 94.62 210 PHE A N 1
ATOM 1677 C CA . PHE A 1 210 ? 4.555 15.756 3.490 1.00 94.62 210 PHE A CA 1
ATOM 1678 C C . PHE A 1 210 ? 4.016 15.013 4.716 1.00 94.62 210 PHE A C 1
ATOM 1680 O O . PHE A 1 210 ? 2.826 14.732 4.791 1.00 94.62 210 PHE A O 1
ATOM 1687 N N . TRP A 1 211 ? 4.881 14.737 5.695 1.00 94.69 211 TRP A N 1
ATOM 1688 C CA . TRP A 1 211 ? 4.487 14.007 6.901 1.00 94.69 211 TRP A CA 1
ATOM 1689 C C . TRP A 1 211 ? 3.530 14.791 7.788 1.00 94.69 211 TRP A C 1
ATOM 1691 O O . TRP A 1 211 ? 2.619 14.192 8.344 1.00 94.69 211 TRP A O 1
ATOM 1701 N N . GLN A 1 212 ? 3.691 16.110 7.876 1.00 94.38 212 GLN A N 1
ATOM 1702 C CA . GLN A 1 212 ? 2.753 16.970 8.587 1.00 94.38 212 GLN A CA 1
ATOM 1703 C C . GLN A 1 212 ? 1.342 16.864 7.993 1.00 94.38 212 GLN A C 1
ATOM 1705 O O . GLN A 1 212 ? 0.411 16.562 8.728 1.00 94.38 212 GLN A O 1
ATOM 1710 N N . GLY A 1 213 ? 1.197 16.974 6.667 1.00 93.50 213 GLY A N 1
ATOM 1711 C CA . GLY A 1 213 ? -0.112 16.811 6.024 1.00 93.50 213 GLY A CA 1
ATOM 1712 C C . GLY A 1 213 ? -0.723 15.420 6.241 1.00 93.50 213 GLY A C 1
ATOM 1713 O O . GLY A 1 213 ? -1.937 15.281 6.336 1.00 93.50 213 GLY A O 1
ATOM 1714 N N . ARG A 1 214 ? 0.103 14.373 6.372 1.00 94.44 214 ARG A N 1
ATOM 1715 C CA . ARG A 1 214 ? -0.374 13.018 6.701 1.00 94.44 214 ARG A CA 1
ATOM 1716 C C . ARG A 1 214 ? -0.783 12.858 8.159 1.00 94.44 214 ARG A C 1
ATOM 1718 O O . ARG A 1 214 ? -1.738 12.136 8.428 1.00 94.44 214 ARG A O 1
ATOM 1725 N N . VAL A 1 215 ? -0.081 13.514 9.075 1.00 94.38 215 VAL A N 1
ATOM 1726 C CA . VAL A 1 215 ? -0.461 13.578 10.489 1.00 94.38 215 VAL A CA 1
ATOM 1727 C C . VAL A 1 215 ? -1.797 14.299 10.630 1.00 94.38 215 VAL A C 1
ATOM 1729 O O . VAL A 1 215 ? -2.733 13.707 11.154 1.00 94.38 215 VAL A O 1
ATOM 1732 N N . GLU A 1 216 ? -1.925 15.502 10.067 1.00 93.00 216 GLU A N 1
ATOM 1733 C CA . GLU A 1 216 ? -3.177 16.273 10.058 1.00 93.00 216 GLU A CA 1
ATOM 1734 C C . GLU A 1 216 ? -4.334 15.455 9.470 1.00 93.00 216 GLU A C 1
ATOM 1736 O O . GLU A 1 216 ? -5.442 15.469 9.995 1.00 93.00 216 GLU A O 1
ATOM 1741 N N . GLN A 1 217 ? -4.060 14.679 8.417 1.00 92.31 217 GLN A N 1
ATOM 1742 C CA . GLN A 1 217 ? -5.061 13.829 7.786 1.00 92.31 217 GLN A CA 1
ATOM 1743 C C . GLN A 1 217 ? -5.481 12.623 8.640 1.00 92.31 217 GLN A C 1
ATOM 1745 O O . GLN A 1 217 ? -6.650 12.262 8.596 1.00 92.31 217 GLN A O 1
ATOM 1750 N N . TYR A 1 218 ? -4.570 11.948 9.348 1.00 94.31 218 TYR A N 1
ATOM 1751 C CA . TYR A 1 218 ? -4.845 10.617 9.920 1.00 94.31 218 TYR A CA 1
ATOM 1752 C C . TYR A 1 218 ? -4.731 10.505 11.443 1.00 94.31 218 TYR A C 1
ATOM 1754 O O . TYR A 1 218 ? -5.046 9.438 11.967 1.00 94.31 218 TYR A O 1
ATOM 1762 N N . GLN A 1 219 ? -4.301 11.541 12.165 1.00 92.88 219 GLN A N 1
ATOM 1763 C CA . GLN A 1 219 ? -4.069 11.461 13.615 1.00 92.88 219 GLN A CA 1
ATOM 1764 C C . GLN A 1 219 ? -5.308 11.013 14.409 1.00 92.88 219 GLN A C 1
ATOM 1766 O O . GLN A 1 219 ? -5.194 10.169 15.293 1.00 92.88 219 GLN A O 1
ATOM 1771 N N . GLU A 1 220 ? -6.504 11.494 14.052 1.00 90.94 220 GLU A N 1
ATOM 1772 C CA . GLU A 1 220 ? -7.750 11.090 14.722 1.00 90.94 220 GLU A CA 1
ATOM 1773 C C . GLU A 1 220 ? -8.081 9.618 14.448 1.00 90.94 220 GLU A C 1
ATOM 1775 O O . GLU A 1 220 ? -8.452 8.863 15.349 1.00 90.94 220 GLU A O 1
ATOM 1780 N N . LEU A 1 221 ? -7.872 9.177 13.203 1.00 92.19 221 LEU A N 1
ATOM 1781 C CA . LEU A 1 221 ? -8.090 7.793 12.796 1.00 92.19 221 LEU A CA 1
ATOM 1782 C C . LEU A 1 221 ? -7.096 6.832 13.463 1.00 92.19 221 LEU A C 1
ATOM 1784 O O . LEU A 1 221 ? -7.464 5.695 13.766 1.00 92.19 221 LEU A O 1
ATOM 1788 N N . ALA A 1 222 ? -5.858 7.275 13.701 1.00 92.38 222 ALA A N 1
ATOM 1789 C CA . ALA A 1 222 ? -4.772 6.456 14.238 1.00 92.38 222 ALA A CA 1
ATOM 1790 C C . ALA A 1 222 ? -5.074 5.877 15.633 1.00 92.38 222 ALA A C 1
ATOM 1792 O O . ALA A 1 222 ? -4.569 4.807 15.976 1.00 92.38 222 ALA A O 1
ATOM 1793 N N . GLY A 1 223 ? -5.950 6.527 16.409 1.00 85.94 223 GLY A N 1
ATOM 1794 C CA . GLY A 1 223 ? -6.442 5.999 17.686 1.00 85.94 223 GLY A CA 1
ATOM 1795 C C . GLY A 1 223 ? -7.394 4.803 17.548 1.00 85.94 223 GLY A C 1
ATOM 1796 O O . GLY A 1 223 ? -7.584 4.047 18.499 1.00 85.94 223 GLY A O 1
ATOM 1797 N N . GLN A 1 224 ? -7.989 4.597 16.369 1.00 89.06 224 GLN A N 1
ATOM 1798 C CA . GLN A 1 224 ? -8.976 3.539 16.135 1.00 89.06 224 GLN A CA 1
ATOM 1799 C C . GLN A 1 224 ? -8.498 2.449 15.185 1.00 89.06 224 GLN A C 1
ATOM 1801 O O . GLN A 1 224 ? -8.751 1.266 15.435 1.00 89.06 224 GLN A O 1
ATOM 1806 N N . ILE A 1 225 ? -7.825 2.852 14.112 1.00 92.69 225 ILE A N 1
ATOM 1807 C CA . ILE A 1 225 ? -7.264 1.992 13.078 1.00 92.69 225 ILE A CA 1
ATOM 1808 C C . ILE A 1 225 ? -5.769 2.255 13.020 1.00 92.69 225 ILE A C 1
ATOM 1810 O O . ILE A 1 225 ? -5.322 3.396 13.047 1.00 92.69 225 ILE A O 1
ATOM 1814 N N . LYS A 1 226 ? -4.976 1.192 12.894 1.00 95.88 226 LYS A N 1
ATOM 1815 C CA . LYS A 1 226 ? -3.526 1.332 12.793 1.00 95.88 226 LYS A CA 1
ATOM 1816 C C . LYS A 1 226 ? -3.165 2.078 11.501 1.00 95.88 226 LYS A C 1
ATOM 1818 O O . LYS A 1 226 ? -3.495 1.625 10.403 1.00 95.88 226 LYS A O 1
ATOM 1823 N N . VAL A 1 227 ? -2.463 3.199 11.644 1.00 97.50 227 VAL A N 1
ATOM 1824 C CA . VAL A 1 227 ? -1.917 3.995 10.536 1.00 97.50 227 VAL A CA 1
ATOM 1825 C C . VAL A 1 227 ? -0.398 3.899 10.585 1.00 97.50 227 VAL A C 1
ATOM 1827 O O . VAL A 1 227 ? 0.211 4.144 11.625 1.00 97.50 227 VAL A O 1
ATOM 1830 N N . CYS A 1 228 ? 0.223 3.501 9.478 1.00 97.88 228 CYS A N 1
ATOM 1831 C CA . CYS A 1 228 ? 1.642 3.175 9.414 1.00 97.88 228 CYS A CA 1
ATOM 1832 C C . CYS A 1 228 ? 2.395 4.032 8.393 1.00 97.88 228 CYS A C 1
ATOM 1834 O O . CYS A 1 228 ? 2.097 3.985 7.200 1.00 97.88 228 CYS A O 1
ATOM 1836 N N . GLY A 1 229 ? 3.436 4.739 8.833 1.00 97.25 229 GLY A N 1
ATOM 1837 C CA . GLY A 1 229 ? 4.467 5.275 7.946 1.00 97.25 229 GLY A CA 1
ATOM 1838 C C . GLY A 1 229 ? 5.443 4.167 7.547 1.00 97.25 229 GLY A C 1
ATOM 1839 O O . GLY A 1 229 ? 6.070 3.559 8.417 1.00 97.25 229 GLY A O 1
ATOM 1840 N N . VAL A 1 230 ? 5.566 3.895 6.246 1.00 96.75 230 VAL A N 1
ATOM 1841 C CA . VAL A 1 230 ? 6.401 2.810 5.704 1.00 96.75 230 VAL A CA 1
ATOM 1842 C C . VAL A 1 230 ? 7.647 3.378 5.040 1.00 96.75 230 VAL A C 1
ATOM 1844 O O . VAL A 1 230 ? 7.566 4.177 4.103 1.00 96.75 230 VAL A O 1
ATOM 1847 N N . PHE A 1 231 ? 8.808 2.915 5.494 1.00 93.81 231 PHE A N 1
ATOM 1848 C CA . PHE A 1 231 ? 10.110 3.376 5.027 1.00 93.81 231 PHE A CA 1
ATOM 1849 C C . PHE A 1 231 ? 10.917 2.248 4.387 1.00 93.81 231 PHE A C 1
ATOM 1851 O O . PHE A 1 231 ? 10.765 1.070 4.708 1.00 93.81 231 PHE A O 1
ATOM 1858 N N . ARG A 1 232 ? 11.824 2.625 3.482 1.00 89.19 232 ARG A N 1
ATOM 1859 C CA . ARG A 1 232 ? 12.731 1.677 2.822 1.00 89.19 232 ARG A CA 1
ATOM 1860 C C . ARG A 1 232 ? 13.783 1.103 3.775 1.00 89.19 232 ARG A C 1
ATOM 1862 O O . ARG A 1 232 ? 14.226 -0.017 3.567 1.00 89.19 232 ARG A O 1
ATOM 1869 N N . THR A 1 233 ? 14.230 1.882 4.760 1.00 89.00 233 THR A N 1
ATOM 1870 C CA . THR A 1 233 ? 15.323 1.504 5.667 1.00 89.00 233 THR A CA 1
ATOM 1871 C C . THR A 1 233 ? 15.013 1.912 7.101 1.00 89.00 233 THR A C 1
ATOM 1873 O O . THR A 1 233 ? 14.304 2.896 7.332 1.00 89.00 233 THR A O 1
ATOM 1876 N N . ASP A 1 234 ? 15.610 1.201 8.058 1.00 92.00 234 ASP A N 1
ATOM 1877 C CA . ASP A 1 234 ? 15.491 1.511 9.486 1.00 92.00 234 ASP A CA 1
ATOM 1878 C C . ASP A 1 234 ? 16.012 2.911 9.836 1.00 92.00 234 ASP A C 1
ATOM 1880 O O . ASP A 1 234 ? 15.414 3.603 10.652 1.00 92.00 234 ASP A O 1
ATOM 1884 N N . ALA A 1 235 ? 17.077 3.379 9.179 1.00 91.88 235 ALA A N 1
ATOM 1885 C CA . ALA A 1 235 ? 17.603 4.726 9.408 1.00 91.88 235 ALA A CA 1
ATOM 1886 C C . ALA A 1 235 ? 16.578 5.823 9.054 1.00 91.88 235 ALA A C 1
ATOM 1888 O O . ALA A 1 235 ? 16.391 6.772 9.815 1.00 91.88 235 ALA A O 1
ATOM 1889 N N . LEU A 1 236 ? 15.870 5.676 7.925 1.00 90.44 236 LEU A N 1
ATOM 1890 C CA . LEU A 1 236 ? 14.821 6.620 7.519 1.00 90.44 236 LEU A CA 1
ATOM 1891 C C . LEU A 1 236 ? 13.598 6.538 8.437 1.00 90.44 236 LEU A C 1
ATOM 1893 O O . LEU A 1 236 ? 13.006 7.566 8.762 1.00 90.44 236 LEU A O 1
ATOM 1897 N N . ALA A 1 237 ? 13.246 5.324 8.861 1.00 92.69 237 ALA A N 1
ATOM 1898 C CA . ALA A 1 237 ? 12.190 5.086 9.833 1.00 92.69 237 ALA A CA 1
ATOM 1899 C C . ALA A 1 237 ? 12.500 5.794 11.165 1.00 92.69 237 ALA A C 1
ATOM 1901 O O . ALA A 1 237 ? 11.683 6.564 11.673 1.00 92.69 237 ALA A O 1
ATOM 1902 N N . LEU A 1 238 ? 13.707 5.598 11.700 1.00 93.69 238 LEU A N 1
ATOM 1903 C CA . LEU A 1 238 ? 14.136 6.176 12.971 1.00 93.69 238 LEU A CA 1
ATOM 1904 C C . LEU A 1 238 ? 14.093 7.709 12.946 1.00 93.69 238 LEU A C 1
ATOM 1906 O O . LEU A 1 238 ? 13.582 8.312 13.887 1.00 93.69 238 LEU A O 1
ATOM 1910 N N . ALA A 1 239 ? 14.520 8.326 11.840 1.00 92.19 239 ALA A N 1
ATOM 1911 C CA . ALA A 1 239 ? 14.507 9.779 11.663 1.00 92.19 239 ALA A CA 1
ATOM 1912 C C . ALA A 1 239 ? 13.104 10.416 11.748 1.00 92.19 239 ALA A C 1
ATOM 1914 O O . ALA A 1 239 ? 12.988 11.616 11.988 1.00 92.19 239 ALA A O 1
ATOM 1915 N N . ARG A 1 240 ? 12.030 9.641 11.540 1.00 92.31 240 ARG A N 1
ATOM 1916 C CA . ARG A 1 240 ? 10.635 10.122 11.602 1.00 92.31 240 ARG A CA 1
ATOM 1917 C C . ARG A 1 240 ? 9.829 9.533 12.754 1.00 92.31 240 ARG A C 1
ATOM 1919 O O . ARG A 1 240 ? 8.702 9.967 12.984 1.00 92.31 240 ARG A O 1
ATOM 1926 N N . LYS A 1 241 ? 10.404 8.590 13.504 1.00 94.25 241 LYS A N 1
ATOM 1927 C CA . LYS A 1 241 ? 9.722 7.846 14.567 1.00 94.25 241 LYS A CA 1
ATOM 1928 C C . LYS A 1 241 ? 9.112 8.754 15.627 1.00 94.25 241 LYS A C 1
ATOM 1930 O O . LYS A 1 241 ? 7.941 8.594 15.941 1.00 94.25 241 LYS A O 1
ATOM 1935 N N . GLN A 1 242 ? 9.875 9.716 16.145 1.00 93.88 242 GLN A N 1
ATOM 1936 C CA . GLN A 1 242 ? 9.384 10.615 17.193 1.00 93.88 242 GLN A CA 1
ATOM 1937 C C . GLN A 1 242 ? 8.185 11.447 16.714 1.00 93.88 242 GLN A C 1
ATOM 1939 O O . GLN A 1 242 ? 7.162 11.479 17.389 1.00 93.88 242 GLN A O 1
ATOM 1944 N N . GLN A 1 243 ? 8.291 12.058 15.527 1.00 93.38 243 GLN A N 1
ATOM 1945 C CA . GLN A 1 243 ? 7.229 12.880 14.936 1.00 93.38 243 GLN A CA 1
ATOM 1946 C C . GLN A 1 243 ? 5.939 12.077 14.714 1.00 93.38 243 GLN A C 1
ATOM 1948 O O . GLN A 1 243 ? 4.859 12.543 15.058 1.00 93.38 243 GLN A O 1
ATOM 1953 N N . LEU A 1 244 ? 6.043 10.884 14.121 1.00 95.31 244 LEU A N 1
ATOM 1954 C CA . LEU A 1 244 ? 4.870 10.085 13.758 1.00 95.31 244 LEU A CA 1
ATOM 1955 C C . LEU A 1 244 ? 4.225 9.424 14.982 1.00 95.31 244 LEU A C 1
ATOM 1957 O O . LEU A 1 244 ? 3.005 9.471 15.119 1.00 95.31 244 LEU A O 1
ATOM 1961 N N . ASN A 1 245 ? 5.029 8.902 15.911 1.00 95.88 245 ASN A N 1
ATOM 1962 C CA . ASN A 1 245 ? 4.509 8.287 17.131 1.00 95.88 245 ASN A CA 1
ATOM 1963 C C . ASN A 1 245 ? 3.790 9.301 18.032 1.00 95.88 245 ASN A C 1
ATOM 1965 O O . ASN A 1 245 ? 2.801 8.938 18.661 1.00 95.88 245 ASN A O 1
ATOM 1969 N N . ALA A 1 246 ? 4.251 10.558 18.082 1.00 93.62 246 ALA A N 1
ATOM 1970 C CA . ALA A 1 246 ? 3.575 11.615 18.838 1.00 93.62 246 ALA A CA 1
ATOM 1971 C C . ALA A 1 246 ? 2.137 11.872 18.346 1.00 93.62 246 ALA A C 1
ATOM 1973 O O . ALA A 1 246 ? 1.288 12.280 19.128 1.00 93.62 246 ALA A O 1
ATOM 1974 N N . ALA A 1 247 ? 1.857 11.577 17.074 1.00 92.94 247 ALA A N 1
ATOM 1975 C CA . ALA A 1 247 ? 0.531 11.664 16.467 1.00 92.94 247 ALA A CA 1
ATOM 1976 C C . ALA A 1 247 ? -0.238 10.325 16.461 1.00 92.94 247 ALA A C 1
ATOM 1978 O O . ALA A 1 247 ? -1.248 10.196 15.773 1.00 92.94 247 ALA A O 1
ATOM 1979 N N . GLY A 1 248 ? 0.257 9.298 17.161 1.00 94.75 248 GLY A N 1
ATOM 1980 C CA . GLY A 1 248 ? -0.352 7.964 17.202 1.00 94.75 248 GLY A CA 1
ATOM 1981 C C . GLY A 1 248 ? -0.077 7.084 15.975 1.00 94.75 248 GLY A C 1
ATOM 1982 O O . GLY A 1 248 ? -0.538 5.944 15.923 1.00 94.75 248 GLY A O 1
ATOM 1983 N N . LEU A 1 249 ? 0.693 7.564 14.993 1.00 96.44 249 LEU A N 1
ATOM 1984 C CA . LEU A 1 249 ? 1.074 6.774 13.823 1.00 96.44 249 LEU A CA 1
ATOM 1985 C C . LEU A 1 249 ? 2.217 5.818 14.178 1.00 96.44 249 LEU A C 1
ATOM 1987 O O . LEU A 1 249 ? 3.152 6.165 14.895 1.00 96.44 249 LEU A O 1
ATOM 1991 N N . VAL A 1 250 ? 2.179 4.615 13.614 1.00 96.25 250 VAL A N 1
ATOM 1992 C CA . VAL A 1 250 ? 3.229 3.606 13.778 1.00 96.25 250 VAL A CA 1
ATOM 1993 C C . VAL A 1 250 ? 4.265 3.758 12.671 1.00 96.25 250 VAL A C 1
ATOM 1995 O O . VAL A 1 250 ? 3.929 3.958 11.506 1.00 96.25 250 VAL A O 1
ATOM 1998 N N . VAL A 1 251 ? 5.541 3.606 13.003 1.00 96.50 251 VAL A N 1
ATOM 1999 C CA . VAL A 1 251 ? 6.616 3.572 12.007 1.00 96.50 251 VAL A CA 1
ATOM 2000 C C . VAL A 1 251 ? 7.072 2.142 11.755 1.00 96.50 251 VAL A C 1
ATOM 2002 O O . VAL A 1 251 ? 7.349 1.397 12.693 1.00 96.50 251 VAL A O 1
ATOM 2005 N N . THR A 1 252 ? 7.173 1.768 10.480 1.00 95.88 252 THR A N 1
ATOM 2006 C CA . THR A 1 252 ? 7.622 0.438 10.059 1.00 95.88 252 THR A CA 1
ATOM 2007 C C . THR A 1 252 ? 8.472 0.496 8.789 1.00 95.88 252 THR A C 1
ATOM 2009 O O . THR A 1 252 ? 8.555 1.515 8.099 1.00 95.88 252 THR A O 1
ATOM 2012 N N . THR A 1 253 ? 9.101 -0.626 8.467 1.00 95.56 253 THR A N 1
ATOM 2013 C CA . THR A 1 253 ? 9.832 -0.859 7.221 1.00 95.56 253 THR A CA 1
ATOM 2014 C C . THR A 1 253 ? 9.103 -1.891 6.365 1.00 95.56 253 THR A C 1
ATOM 2016 O O . THR A 1 253 ? 8.226 -2.610 6.852 1.00 95.56 253 THR A O 1
ATOM 2019 N N . VAL A 1 254 ? 9.426 -1.942 5.071 1.00 93.19 254 VAL A N 1
ATOM 2020 C CA . VAL A 1 254 ? 8.730 -2.817 4.110 1.00 93.19 254 VAL A CA 1
ATOM 2021 C C . VAL A 1 254 ? 8.799 -4.294 4.511 1.00 93.19 254 VAL A C 1
ATOM 2023 O O . VAL A 1 254 ? 7.791 -4.991 4.497 1.00 93.19 254 VAL A O 1
ATOM 2026 N N . ASP A 1 255 ? 9.964 -4.758 4.948 1.00 91.81 255 ASP A N 1
ATOM 2027 C CA . ASP A 1 255 ? 10.223 -6.134 5.387 1.00 91.81 255 ASP A CA 1
ATOM 2028 C C . ASP A 1 255 ? 9.441 -6.543 6.650 1.00 91.81 255 ASP A C 1
ATOM 2030 O O . ASP A 1 255 ? 9.263 -7.730 6.920 1.00 91.81 255 ASP A O 1
ATOM 2034 N N . ARG A 1 256 ? 8.922 -5.575 7.417 1.00 95.06 256 ARG A N 1
ATOM 2035 C CA . ARG A 1 256 ? 8.151 -5.825 8.646 1.00 95.06 256 ARG A CA 1
ATOM 2036 C C . ARG A 1 256 ? 6.637 -5.826 8.435 1.00 95.06 256 ARG A C 1
ATOM 2038 O O . ARG A 1 256 ? 5.898 -6.126 9.375 1.00 95.06 256 ARG A O 1
ATOM 2045 N N . ILE A 1 257 ? 6.148 -5.531 7.227 1.00 96.31 257 ILE A N 1
ATOM 2046 C CA . ILE A 1 257 ? 4.706 -5.443 6.936 1.00 96.3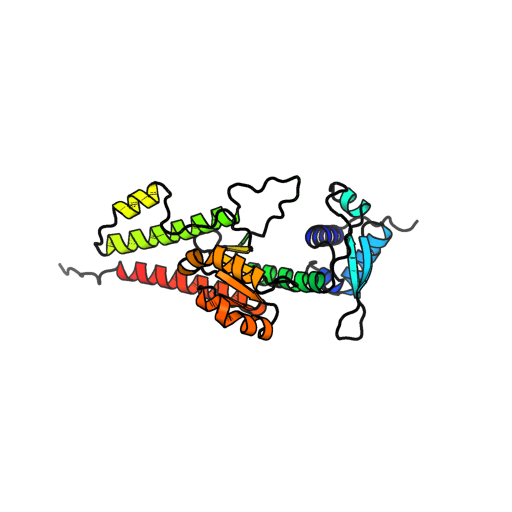1 257 ILE A CA 1
ATOM 2047 C C . ILE A 1 257 ? 4.004 -6.776 7.181 1.00 96.31 257 ILE A C 1
ATOM 2049 O O . ILE A 1 257 ? 2.984 -6.804 7.871 1.00 96.31 257 ILE A O 1
ATOM 2053 N N . GLY A 1 258 ? 4.558 -7.884 6.681 1.00 94.12 258 GLY A N 1
ATOM 2054 C CA . GLY A 1 258 ? 3.943 -9.199 6.854 1.00 94.12 258 GLY A CA 1
ATOM 2055 C C . GLY A 1 258 ? 3.813 -9.606 8.327 1.00 94.12 258 GLY A C 1
ATOM 2056 O O . GLY A 1 258 ? 2.831 -10.234 8.724 1.00 94.12 258 GLY A O 1
ATOM 2057 N N . LEU A 1 259 ? 4.770 -9.226 9.181 1.00 95.06 259 LEU A N 1
ATOM 2058 C CA . LEU A 1 259 ? 4.667 -9.428 10.632 1.00 95.06 259 LEU A CA 1
ATOM 2059 C C . LEU A 1 259 ? 3.617 -8.498 11.263 1.00 95.06 259 LEU A C 1
ATOM 2061 O O . LEU A 1 259 ? 2.808 -8.943 12.078 1.00 95.06 259 LEU A O 1
ATOM 2065 N N . LEU A 1 260 ? 3.592 -7.222 10.872 1.00 96.81 260 LEU A N 1
ATOM 2066 C CA . LEU A 1 260 ? 2.634 -6.237 11.380 1.00 96.81 260 LEU A CA 1
ATOM 2067 C C . LEU A 1 260 ? 1.182 -6.632 11.080 1.00 96.81 260 LEU A C 1
ATOM 2069 O O . LEU A 1 260 ? 0.313 -6.494 11.943 1.00 96.81 260 LEU A O 1
ATOM 2073 N N . LEU A 1 261 ? 0.908 -7.138 9.878 1.00 97.25 261 LEU A N 1
ATOM 2074 C CA . LEU A 1 261 ? -0.434 -7.573 9.491 1.00 97.25 261 LEU A CA 1
ATOM 2075 C C . LEU A 1 261 ? -0.862 -8.839 10.239 1.00 97.25 261 LEU A C 1
ATOM 2077 O O . LEU A 1 261 ? -1.975 -8.887 10.762 1.00 97.25 261 LEU A O 1
ATOM 2081 N N . ARG A 1 262 ? 0.037 -9.824 10.375 1.00 95.00 262 ARG A N 1
ATOM 2082 C CA . ARG A 1 262 ? -0.228 -11.046 11.155 1.00 95.00 262 ARG A CA 1
ATOM 2083 C C . ARG A 1 262 ? -0.522 -10.740 12.620 1.00 95.00 262 ARG A C 1
ATOM 2085 O O . ARG A 1 262 ? -1.546 -11.167 13.135 1.00 95.00 262 ARG A O 1
ATOM 2092 N N . THR A 1 263 ? 0.316 -9.929 13.261 1.00 94.81 263 THR A N 1
ATOM 2093 C CA . THR A 1 263 ? 0.115 -9.528 14.664 1.00 94.81 263 THR A CA 1
ATOM 2094 C C . THR A 1 263 ? -1.167 -8.719 14.858 1.00 94.81 263 THR A C 1
ATOM 2096 O O . THR A 1 263 ? -1.895 -8.947 15.820 1.00 94.81 263 THR A O 1
ATOM 2099 N N . THR A 1 264 ? -1.502 -7.818 13.927 1.00 94.56 264 THR A N 1
ATOM 2100 C CA . THR A 1 264 ? -2.785 -7.090 13.950 1.00 94.56 264 THR A CA 1
ATOM 2101 C C . THR A 1 264 ? -3.974 -8.049 13.888 1.00 94.56 264 THR A C 1
ATOM 2103 O O . THR A 1 264 ? -4.908 -7.914 14.676 1.00 94.56 264 THR A O 1
ATOM 2106 N N . PHE A 1 265 ? -3.924 -9.042 12.999 1.00 93.62 265 PHE A N 1
ATOM 2107 C CA . PHE A 1 265 ? -4.971 -10.054 12.884 1.00 93.62 265 PHE A CA 1
ATOM 2108 C C . PHE A 1 265 ? -5.090 -10.916 14.149 1.00 93.62 265 PHE A C 1
ATOM 2110 O O . PHE A 1 265 ? -6.186 -11.119 14.668 1.00 93.62 265 PHE A O 1
ATOM 2117 N N . GLU A 1 266 ? -3.966 -11.407 14.671 1.00 93.00 266 GLU A N 1
ATOM 2118 C CA . GLU A 1 266 ? -3.932 -12.251 15.868 1.00 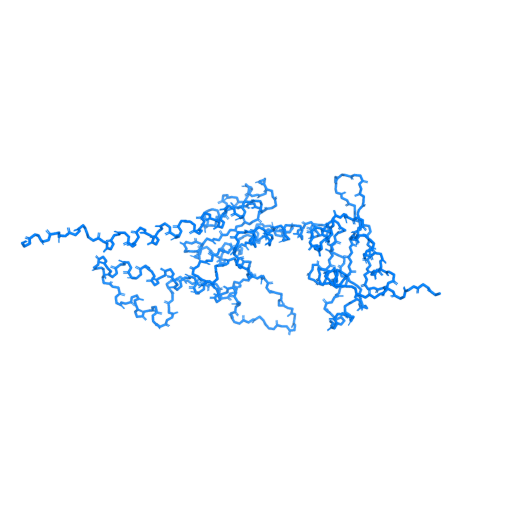93.00 266 GLU A CA 1
ATOM 2119 C C . GLU A 1 266 ? -4.440 -11.523 17.112 1.00 93.00 266 GLU A C 1
ATOM 2121 O O . GLU A 1 266 ? -5.182 -12.115 17.896 1.00 93.00 266 GLU A O 1
ATOM 2126 N N . ASN A 1 267 ? -4.090 -10.246 17.283 1.00 91.25 267 ASN A N 1
ATOM 2127 C CA . ASN A 1 267 ? -4.571 -9.440 18.402 1.00 91.25 267 ASN A CA 1
ATOM 2128 C C . ASN A 1 267 ? -6.085 -9.243 18.326 1.00 91.25 267 ASN A C 1
ATOM 2130 O O . ASN A 1 267 ? -6.781 -9.557 19.288 1.00 91.25 267 ASN A O 1
ATOM 2134 N N . ALA A 1 268 ? -6.610 -8.855 17.160 1.00 88.12 268 ALA A N 1
ATOM 2135 C CA . ALA A 1 268 ? -8.051 -8.718 16.965 1.00 88.12 268 ALA A CA 1
ATOM 2136 C C . ALA A 1 268 ? -8.796 -10.045 17.197 1.00 88.12 268 ALA A C 1
ATOM 2138 O O . ALA A 1 268 ? -9.862 -10.081 17.813 1.00 88.12 268 ALA A O 1
ATOM 2139 N N . ARG A 1 269 ? -8.220 -11.170 16.754 1.00 88.06 269 ARG A N 1
ATOM 2140 C CA . ARG A 1 269 ? -8.776 -12.504 17.014 1.00 88.06 269 ARG A CA 1
ATOM 2141 C C . ARG A 1 269 ? -8.781 -12.832 18.509 1.00 88.06 269 ARG A C 1
ATOM 2143 O O . ARG A 1 269 ? -9.777 -13.360 19.000 1.00 88.06 269 ARG A O 1
ATOM 2150 N N . LYS A 1 270 ? -7.696 -12.537 19.234 1.00 87.50 270 LYS A N 1
ATOM 2151 C CA . LYS A 1 270 ? -7.606 -12.747 20.690 1.00 87.50 270 LYS A CA 1
ATOM 2152 C C . LYS A 1 270 ? -8.618 -11.891 21.443 1.00 87.50 270 LYS A C 1
ATOM 2154 O O . LYS A 1 270 ? -9.290 -12.421 22.319 1.00 87.50 270 LYS A O 1
ATOM 2159 N N . GLU A 1 271 ? -8.764 -10.621 21.079 1.00 83.94 271 GLU A N 1
ATOM 2160 C CA . GLU A 1 271 ? -9.751 -9.708 21.669 1.00 83.94 271 GLU A CA 1
ATOM 2161 C C . GLU A 1 271 ? -11.176 -10.240 21.490 1.00 83.94 271 GLU A C 1
ATOM 2163 O O . GLU A 1 271 ? -11.926 -10.334 22.461 1.00 83.94 271 GLU A O 1
ATOM 2168 N N . ARG A 1 272 ? -11.523 -10.707 20.282 1.00 80.06 272 ARG A N 1
ATOM 2169 C CA . ARG A 1 272 ? -12.824 -11.343 20.018 1.00 80.06 272 ARG A CA 1
ATOM 2170 C C . ARG A 1 272 ? -13.028 -12.623 20.822 1.00 80.06 272 ARG A C 1
ATOM 2172 O O . ARG A 1 272 ? -14.086 -12.813 21.406 1.00 80.06 272 ARG A O 1
ATOM 2179 N N . LEU A 1 273 ? -12.025 -13.498 20.888 1.00 80.75 273 LEU A N 1
ATOM 2180 C CA . LEU A 1 273 ? -12.111 -14.732 21.678 1.00 80.75 273 LEU A CA 1
ATOM 2181 C C . LEU A 1 273 ? -12.215 -14.454 23.182 1.00 80.75 273 LEU A C 1
ATOM 2183 O O . LEU A 1 273 ? -12.907 -15.182 23.887 1.00 80.75 273 LEU A O 1
ATOM 2187 N N . ALA A 1 274 ? -11.536 -13.423 23.684 1.00 77.44 274 ALA A N 1
ATOM 2188 C CA . ALA A 1 274 ? -11.630 -13.010 25.079 1.00 77.44 274 ALA A CA 1
ATOM 2189 C C . ALA A 1 274 ? -13.020 -12.445 25.401 1.00 77.44 274 ALA A C 1
ATOM 2191 O O . ALA A 1 274 ? -13.568 -12.760 26.457 1.00 77.44 274 ALA A O 1
ATOM 2192 N N . ALA A 1 275 ? -13.605 -11.674 24.477 1.00 70.62 275 ALA A N 1
ATOM 2193 C CA . ALA A 1 275 ? -14.991 -11.232 24.577 1.00 70.62 275 ALA A CA 1
ATOM 2194 C C . ALA A 1 275 ? -15.950 -12.432 24.633 1.00 70.62 275 ALA A C 1
ATOM 2196 O O . ALA A 1 275 ? -16.768 -12.479 25.543 1.00 70.62 275 ALA A O 1
ATOM 2197 N N . LEU A 1 276 ? -15.762 -13.439 23.767 1.00 69.06 276 LEU A N 1
ATOM 2198 C CA . LEU A 1 276 ? -16.568 -14.669 23.742 1.00 69.06 276 LEU A CA 1
ATOM 2199 C C . LEU A 1 276 ? -16.418 -15.528 25.012 1.00 69.06 276 LEU A C 1
ATOM 2201 O O . LEU A 1 276 ? -17.390 -16.062 25.526 1.00 69.06 276 LEU A O 1
ATOM 2205 N N . LYS A 1 277 ? -15.212 -15.674 25.573 1.00 66.06 277 LYS A N 1
ATOM 2206 C CA . LYS A 1 277 ? -15.003 -16.493 26.788 1.00 66.06 277 LYS A CA 1
ATOM 2207 C C . LYS A 1 277 ? -15.629 -15.895 28.046 1.00 66.06 277 LYS A C 1
ATOM 2209 O O . LYS A 1 277 ? -16.004 -16.645 28.941 1.00 66.06 277 LYS A O 1
ATOM 2214 N N . LYS A 1 278 ? -15.772 -14.567 28.119 1.00 58.78 278 LYS A N 1
ATOM 2215 C CA . LYS A 1 278 ? -16.565 -13.920 29.178 1.00 58.78 278 LYS A CA 1
ATOM 2216 C C . LYS A 1 278 ? -18.067 -14.236 29.067 1.00 58.78 278 LYS A C 1
ATOM 2218 O O . LYS A 1 278 ? -18.795 -13.960 30.012 1.00 58.78 278 LYS A O 1
ATOM 2223 N N . GLU A 1 279 ? -18.525 -14.817 27.954 1.00 51.12 279 GLU A N 1
ATOM 2224 C CA . GLU A 1 279 ? -19.929 -15.181 27.712 1.00 51.12 279 GLU A CA 1
ATOM 2225 C C . GLU A 1 279 ? -20.315 -16.554 28.282 1.00 51.12 279 GLU A C 1
ATOM 2227 O O . GLU A 1 279 ? -21.504 -16.848 28.363 1.00 51.12 279 GLU A O 1
ATOM 2232 N N . THR A 1 280 ? -19.361 -17.408 28.684 1.00 42.78 280 THR A N 1
ATOM 2233 C CA . THR A 1 280 ? -19.672 -18.728 29.265 1.00 42.78 280 THR A CA 1
ATOM 2234 C C . THR A 1 280 ? -19.583 -18.664 30.795 1.00 42.78 280 THR A C 1
ATOM 2236 O O . THR A 1 280 ? -18.477 -18.740 31.336 1.00 42.78 280 THR A O 1
ATOM 2239 N N . PRO A 1 281 ? -20.699 -18.522 31.540 1.00 46.28 281 PRO A N 1
ATOM 2240 C CA . PRO A 1 281 ? -20.655 -18.731 32.982 1.00 46.28 281 PRO A CA 1
ATOM 2241 C C . PRO A 1 281 ? -20.235 -20.186 33.256 1.00 46.28 281 PRO A C 1
ATOM 2243 O O . PRO A 1 281 ? -20.642 -21.078 32.503 1.00 46.28 281 PRO A O 1
ATOM 2246 N N . PRO A 1 282 ? -19.440 -20.472 34.307 1.00 47.12 282 PRO A N 1
ATOM 2247 C CA . PRO A 1 282 ? -19.239 -21.846 34.744 1.00 47.12 282 PRO A CA 1
ATOM 2248 C C . PRO A 1 282 ? -20.623 -22.433 35.012 1.00 47.12 282 PRO A C 1
ATOM 2250 O O . PRO A 1 282 ? -21.386 -21.898 35.820 1.00 47.12 282 PRO A O 1
ATOM 2253 N N . GLY A 1 283 ? -20.973 -23.473 34.255 1.00 45.47 283 GLY A N 1
ATOM 2254 C CA . GLY A 1 283 ? -22.278 -24.102 34.336 1.00 45.47 283 GLY A CA 1
ATOM 2255 C C . GLY A 1 283 ? -22.605 -24.419 35.788 1.00 45.47 283 GLY A C 1
ATOM 2256 O O . GLY A 1 283 ? -21.893 -25.181 36.441 1.00 45.47 283 GLY A O 1
ATOM 2257 N N . ARG A 1 284 ? -23.706 -23.851 36.292 1.00 42.31 284 ARG A N 1
ATOM 2258 C CA . ARG A 1 284 ? -24.436 -24.479 37.388 1.00 42.31 284 ARG A CA 1
ATOM 2259 C C . ARG A 1 284 ? -24.889 -25.829 36.856 1.00 42.31 284 ARG A C 1
ATOM 2261 O O . ARG A 1 284 ? -25.903 -25.929 36.172 1.00 42.31 284 ARG A O 1
ATOM 2268 N N . ILE A 1 285 ? -24.101 -26.859 37.141 1.00 41.75 285 ILE A N 1
ATOM 2269 C CA . ILE A 1 285 ? -24.582 -28.232 37.139 1.00 41.75 285 ILE A CA 1
ATOM 2270 C C . ILE A 1 285 ? -25.623 -28.270 38.260 1.00 41.75 285 ILE A C 1
ATOM 2272 O O . ILE A 1 285 ? -25.284 -28.477 39.424 1.00 41.75 285 ILE A O 1
ATOM 2276 N N . ASN A 1 286 ? -26.884 -27.995 37.923 1.00 38.78 286 ASN A N 1
ATOM 2277 C CA . ASN A 1 286 ? -27.996 -28.390 38.772 1.00 38.78 286 ASN A CA 1
ATOM 2278 C C . ASN A 1 286 ? -28.020 -29.917 38.738 1.00 38.78 286 ASN A C 1
ATOM 2280 O O . ASN A 1 286 ? -28.502 -30.523 37.782 1.00 38.78 286 ASN A O 1
ATOM 2284 N N . ARG A 1 287 ? -27.428 -30.525 39.767 1.00 40.69 287 ARG A N 1
ATOM 2285 C CA . ARG A 1 287 ? -27.748 -31.894 40.150 1.00 40.69 287 ARG A CA 1
ATOM 2286 C C . ARG A 1 287 ? -29.180 -31.856 40.681 1.00 40.69 287 ARG A C 1
ATOM 2288 O O . ARG A 1 287 ? -29.404 -31.302 41.754 1.00 40.69 287 ARG A O 1
ATOM 2295 N N . TYR A 1 288 ? -30.114 -32.343 39.873 1.00 47.06 288 TYR A N 1
ATOM 2296 C CA . TYR A 1 288 ? -31.351 -32.928 40.378 1.00 47.06 288 TYR A CA 1
ATOM 2297 C C . TYR A 1 288 ? -31.062 -34.375 40.767 1.00 47.06 288 TYR A C 1
ATOM 2299 O O . TYR A 1 288 ? -30.246 -35.006 40.051 1.00 47.06 288 TYR A O 1
#

pLDDT: mean 83.76, std 14.42, range [30.94, 98.31]